Protein AF-E3Q997-F1 (afdb_monomer)

Structure (mmCIF, N/CA/C/O backbone):
data_AF-E3Q997-F1
#
_entry.id   AF-E3Q997-F1
#
loop_
_atom_site.group_PDB
_atom_site.id
_atom_site.type_symbol
_atom_site.label_atom_id
_atom_site.label_alt_id
_atom_site.label_comp_id
_atom_site.label_asym_id
_atom_site.label_entity_id
_atom_site.label_seq_id
_atom_site.pdbx_PDB_ins_code
_atom_site.Cartn_x
_atom_site.Cartn_y
_atom_site.Cartn_z
_atom_site.occupancy
_atom_site.B_iso_or_equiv
_atom_site.auth_seq_id
_atom_site.auth_comp_id
_atom_site.auth_asym_id
_atom_site.auth_atom_id
_atom_site.pdbx_PDB_model_num
ATOM 1 N N . MET A 1 1 ? -37.345 53.587 -57.681 1.00 44.56 1 MET A N 1
ATOM 2 C CA . MET A 1 1 ? -36.265 54.124 -56.822 1.00 44.56 1 MET A CA 1
ATOM 3 C C . MET A 1 1 ? -36.147 53.238 -55.596 1.00 44.56 1 MET A C 1
ATOM 5 O O . MET A 1 1 ? -37.180 52.758 -55.155 1.00 44.56 1 MET A O 1
ATOM 9 N N . LEU A 1 2 ? -34.924 53.100 -55.068 1.00 33.44 2 LEU A N 1
ATOM 10 C CA . LEU A 1 2 ? -34.482 52.246 -53.949 1.00 33.44 2 LEU A CA 1
ATOM 11 C C . LEU A 1 2 ? -34.239 50.777 -54.331 1.00 33.44 2 LEU A C 1
ATOM 13 O O . LEU A 1 2 ? -35.089 50.152 -54.941 1.00 33.44 2 LEU A O 1
ATOM 17 N N . CYS A 1 3 ? -33.154 50.112 -53.953 1.00 35.00 3 CYS A N 1
ATOM 18 C CA . CYS A 1 3 ? -31.770 50.496 -53.679 1.00 35.00 3 CYS A CA 1
ATOM 19 C C . CYS A 1 3 ? -31.009 49.159 -53.613 1.00 35.00 3 CYS A C 1
ATOM 21 O O . CYS A 1 3 ? -31.428 48.250 -52.900 1.00 35.00 3 CYS A O 1
ATOM 23 N N . ARG A 1 4 ? -29.916 49.037 -54.375 1.00 40.38 4 ARG A N 1
ATOM 24 C CA . ARG A 1 4 ? -28.881 47.993 -54.263 1.00 40.38 4 ARG A CA 1
ATOM 25 C C . ARG A 1 4 ? -28.574 47.673 -52.790 1.00 40.38 4 ARG A C 1
ATOM 27 O O . ARG A 1 4 ? -28.074 48.539 -52.080 1.00 40.38 4 ARG A O 1
ATOM 34 N N . ALA A 1 5 ? -28.779 46.426 -52.372 1.00 38.06 5 ALA A N 1
ATOM 35 C CA . ALA A 1 5 ? -28.079 45.861 -51.222 1.00 38.06 5 ALA A CA 1
ATOM 36 C C . ALA A 1 5 ? -26.945 44.983 -51.756 1.00 38.06 5 ALA A C 1
ATOM 38 O O . ALA A 1 5 ? -27.165 43.975 -52.425 1.00 38.06 5 ALA A O 1
ATOM 39 N N . ASN A 1 6 ? -25.729 45.464 -51.525 1.00 33.44 6 ASN A N 1
ATOM 40 C CA . ASN A 1 6 ? -24.470 44.876 -51.946 1.00 33.44 6 ASN A CA 1
ATOM 41 C C . ASN A 1 6 ? -24.321 43.436 -51.446 1.00 33.44 6 ASN A C 1
ATOM 43 O O . ASN A 1 6 ? -24.454 43.164 -50.254 1.00 33.44 6 ASN A O 1
ATOM 47 N N . GLY A 1 7 ? -23.954 42.537 -52.360 1.00 35.50 7 GLY A N 1
ATOM 48 C CA . GLY A 1 7 ? -23.396 41.243 -52.006 1.00 35.50 7 GLY A CA 1
ATOM 49 C C . GLY A 1 7 ? -22.062 41.434 -51.290 1.00 35.50 7 GLY A C 1
ATOM 50 O O . GLY A 1 7 ? -21.064 41.789 -51.913 1.00 35.50 7 GLY A O 1
ATOM 51 N N . MET A 1 8 ? -22.038 41.179 -49.984 1.00 34.53 8 MET A N 1
ATOM 52 C CA . MET A 1 8 ? -20.805 40.817 -49.295 1.00 34.53 8 MET A CA 1
ATOM 53 C C . MET A 1 8 ? -20.564 39.332 -49.548 1.00 34.53 8 MET A C 1
ATOM 55 O O . MET A 1 8 ? -21.102 38.469 -48.857 1.00 34.53 8 MET A O 1
ATOM 59 N N . ALA A 1 9 ? -19.772 39.042 -50.579 1.00 35.28 9 ALA A N 1
ATOM 60 C CA . ALA A 1 9 ? -19.159 37.737 -50.743 1.00 35.28 9 ALA A CA 1
ATOM 61 C C . ALA A 1 9 ? -18.267 37.477 -49.520 1.00 35.28 9 ALA A C 1
ATOM 63 O O . ALA A 1 9 ? -17.213 38.089 -49.353 1.00 35.28 9 ALA A O 1
ATOM 64 N N . THR A 1 10 ? -18.713 36.587 -48.637 1.00 44.22 10 THR A N 1
ATOM 65 C CA . THR A 1 10 ? -17.848 35.951 -47.645 1.00 44.22 10 THR A CA 1
ATOM 66 C C . THR A 1 10 ? -16.745 35.205 -48.397 1.00 44.22 10 THR A C 1
ATOM 68 O O . THR A 1 10 ? -17.076 34.480 -49.340 1.00 44.22 10 THR A O 1
ATOM 71 N N . PRO A 1 11 ? -15.461 35.344 -48.027 1.00 41.34 11 PRO A N 1
ATOM 72 C CA . PRO A 1 11 ? -14.392 34.625 -48.695 1.00 41.34 11 PRO A CA 1
ATOM 73 C C . PRO A 1 11 ? -14.558 33.141 -48.371 1.00 41.34 11 PRO A C 1
ATOM 75 O O . PRO A 1 11 ? -14.250 32.685 -47.274 1.00 41.34 11 PRO A O 1
ATOM 78 N N . THR A 1 12 ? -15.105 32.384 -49.317 1.00 46.28 12 THR A N 1
ATOM 79 C CA . THR A 1 12 ? -15.039 30.926 -49.315 1.00 46.28 12 THR A CA 1
ATOM 80 C C . THR A 1 12 ? -13.571 30.549 -49.462 1.00 46.28 12 THR A C 1
ATOM 82 O O . THR A 1 12 ? -13.024 30.617 -50.565 1.00 46.28 12 THR A O 1
ATOM 85 N N . THR A 1 13 ? -12.924 30.220 -48.345 1.00 53.91 13 THR A N 1
ATOM 86 C CA . THR A 1 13 ? -11.590 29.618 -48.300 1.00 53.91 13 THR A CA 1
ATOM 87 C C . THR A 1 13 ? -11.597 28.410 -49.227 1.00 53.91 13 THR A C 1
ATOM 89 O O . THR A 1 13 ? -12.406 27.494 -49.049 1.00 53.91 13 THR A O 1
ATOM 92 N N . ARG A 1 14 ? -10.770 28.435 -50.279 1.00 59.09 14 ARG A N 1
ATOM 93 C CA . ARG A 1 14 ? -10.772 27.366 -51.278 1.00 59.09 14 ARG A CA 1
ATOM 94 C C . ARG A 1 14 ? -10.251 26.083 -50.617 1.00 59.09 14 ARG A C 1
ATOM 96 O O . ARG A 1 14 ? -9.343 26.160 -49.789 1.00 59.09 14 ARG A O 1
ATOM 103 N N . PRO A 1 15 ? -10.778 24.898 -50.968 1.00 60.47 15 PRO A N 1
ATOM 104 C CA . PRO A 1 15 ? -10.277 23.621 -50.446 1.00 60.47 15 PRO A CA 1
ATOM 105 C C . PRO A 1 15 ? -8.756 23.452 -50.650 1.00 60.47 15 PRO A C 1
ATOM 107 O O . PRO A 1 15 ? -8.080 22.889 -49.787 1.00 60.47 15 PRO A O 1
ATOM 110 N N . ASP A 1 16 ? -8.204 24.055 -51.709 1.00 62.62 16 ASP A N 1
ATOM 111 C CA . ASP A 1 16 ? -6.766 24.098 -52.008 1.00 62.62 16 ASP A CA 1
ATOM 112 C C . ASP A 1 16 ? -5.925 24.858 -50.966 1.00 62.62 16 ASP A C 1
ATOM 114 O O . ASP A 1 16 ? -4.721 24.622 -50.851 1.00 62.62 16 ASP A O 1
ATOM 118 N N . ASP A 1 17 ? -6.517 25.794 -50.219 1.00 68.50 17 ASP A N 1
ATOM 119 C CA . ASP A 1 17 ? -5.823 26.560 -49.175 1.00 68.50 17 ASP A CA 1
ATOM 120 C C . ASP A 1 17 ? -5.674 25.724 -47.894 1.00 68.50 17 ASP A C 1
ATOM 122 O O . ASP A 1 17 ? -4.610 25.707 -47.276 1.00 68.50 17 ASP A O 1
ATOM 126 N N . ILE A 1 18 ? -6.707 24.952 -47.536 1.00 70.06 18 ILE A N 1
ATOM 127 C CA . ILE A 1 18 ? -6.698 24.079 -46.350 1.00 70.06 18 ILE A CA 1
ATOM 128 C C . ILE A 1 18 ? -5.751 22.897 -46.569 1.00 70.06 18 ILE A C 1
ATOM 130 O O . ILE A 1 18 ? -5.008 22.508 -45.668 1.00 70.06 18 ILE A O 1
ATOM 134 N N . GLN A 1 19 ? -5.730 22.338 -47.781 1.00 74.62 19 GLN A N 1
ATOM 135 C CA . GLN A 1 19 ? -4.803 21.262 -48.123 1.00 74.62 19 GLN A CA 1
ATOM 136 C C . GLN A 1 19 ? -3.343 21.739 -48.084 1.00 74.62 19 GLN A C 1
ATOM 138 O O . GLN A 1 19 ? -2.484 21.022 -47.571 1.00 74.62 19 GLN A O 1
ATOM 143 N N . ARG A 1 20 ? -3.068 22.977 -48.520 1.00 81.06 20 ARG A N 1
ATOM 144 C CA . ARG A 1 20 ? -1.752 23.615 -48.351 1.00 81.06 20 ARG A CA 1
ATOM 145 C C . ARG A 1 20 ? -1.387 23.835 -46.881 1.00 81.06 20 ARG A C 1
ATOM 147 O O . ARG A 1 20 ? -0.240 23.598 -46.511 1.00 81.06 20 ARG A O 1
ATOM 154 N N . GLU A 1 21 ? -2.339 24.210 -46.025 1.00 81.31 21 GLU A N 1
ATOM 155 C CA . GLU A 1 21 ? -2.092 24.354 -44.581 1.00 81.31 21 GLU A CA 1
ATOM 156 C C . GLU A 1 21 ? -1.767 23.007 -43.907 1.00 81.31 21 GLU A C 1
ATOM 158 O O . GLU A 1 21 ? -0.869 22.935 -43.066 1.00 81.31 21 GLU A O 1
ATOM 163 N N . ILE A 1 22 ? -2.447 21.921 -44.296 1.00 81.88 22 ILE A N 1
ATOM 164 C CA . ILE A 1 22 ? -2.167 20.562 -43.795 1.00 81.88 22 ILE A CA 1
ATOM 165 C C . ILE A 1 22 ? -0.749 20.128 -44.174 1.00 81.88 22 ILE A C 1
ATOM 167 O O . ILE A 1 22 ? -0.007 19.655 -43.311 1.00 81.88 22 ILE A O 1
ATOM 171 N N . VAL A 1 23 ? -0.368 20.308 -45.444 1.00 85.38 23 VAL A N 1
ATOM 172 C CA . VAL A 1 23 ? 0.974 19.965 -45.937 1.00 85.38 23 VAL A CA 1
ATOM 173 C C . VAL A 1 23 ? 2.035 20.792 -45.213 1.00 85.38 23 VAL A C 1
ATOM 175 O O . VAL A 1 23 ? 2.978 20.225 -44.670 1.00 85.38 23 VAL A O 1
ATOM 178 N N . SER A 1 24 ? 1.829 22.105 -45.081 1.00 86.88 24 SER A N 1
ATOM 179 C CA . SER A 1 24 ? 2.748 22.983 -44.351 1.00 86.88 24 SER A CA 1
ATOM 180 C C . SER A 1 24 ? 2.902 22.577 -42.877 1.00 86.88 24 SER A C 1
ATOM 182 O O . SER A 1 24 ? 4.017 22.518 -42.355 1.00 86.88 24 SER A O 1
ATOM 184 N N . SER A 1 25 ? 1.802 22.220 -42.203 1.00 84.62 25 SER A N 1
ATOM 185 C CA . SER A 1 25 ? 1.827 21.756 -40.808 1.00 84.62 25 SER A CA 1
ATOM 186 C C . SER A 1 25 ? 2.577 20.425 -40.647 1.00 84.62 25 SER A C 1
ATOM 188 O O . SER A 1 25 ? 3.293 20.232 -39.658 1.00 84.62 25 SER A O 1
ATOM 190 N N . ALA A 1 26 ? 2.462 19.521 -41.625 1.00 86.12 26 ALA A N 1
ATOM 191 C CA . ALA A 1 26 ? 3.218 18.272 -41.661 1.00 86.12 26 ALA A CA 1
ATOM 192 C C . ALA A 1 26 ? 4.714 18.506 -41.939 1.00 86.12 26 ALA A C 1
ATOM 194 O O . ALA A 1 26 ? 5.557 17.919 -41.268 1.00 86.12 26 ALA A O 1
ATOM 195 N N . GLU A 1 27 ? 5.069 19.408 -42.855 1.00 88.81 27 GLU A N 1
ATOM 196 C CA . GLU A 1 27 ? 6.466 19.756 -43.154 1.00 88.81 27 GLU A CA 1
ATOM 197 C C . GLU A 1 27 ? 7.179 20.421 -41.971 1.00 88.81 27 GLU A C 1
ATOM 199 O O . GLU A 1 27 ? 8.345 20.129 -41.694 1.00 88.81 27 GLU A O 1
ATOM 204 N N . VAL A 1 28 ? 6.494 21.314 -41.245 1.00 87.75 28 VAL A N 1
ATOM 205 C CA . VAL A 1 28 ? 7.017 21.894 -39.996 1.00 87.75 28 VAL A CA 1
ATOM 206 C C . VAL A 1 28 ? 7.299 20.786 -38.985 1.00 87.75 28 VAL A C 1
ATOM 208 O O . VAL A 1 28 ? 8.379 20.761 -38.402 1.00 87.75 28 VAL A O 1
ATOM 211 N N . PHE A 1 29 ? 6.383 19.827 -38.834 1.00 87.50 29 PHE A N 1
ATOM 212 C CA . PHE A 1 29 ? 6.585 18.697 -37.931 1.00 87.50 29 PHE A CA 1
ATOM 213 C C . PHE A 1 29 ? 7.770 17.822 -38.324 1.00 87.50 29 PHE A C 1
ATOM 215 O O . PHE A 1 29 ? 8.580 17.486 -37.468 1.00 87.50 29 PHE A O 1
ATOM 222 N N . CYS A 1 30 ? 7.903 17.477 -39.606 1.00 88.19 30 CYS A N 1
ATOM 223 C CA . CYS A 1 30 ? 9.031 16.685 -40.088 1.00 88.19 30 CYS A CA 1
ATOM 224 C C . CYS A 1 30 ? 10.367 17.370 -39.778 1.00 88.19 30 CYS A C 1
ATOM 226 O O . CYS A 1 30 ? 11.301 16.707 -39.336 1.00 88.19 30 CYS A O 1
ATOM 228 N N . ARG A 1 31 ? 10.445 18.701 -39.924 1.00 89.31 31 ARG A N 1
ATOM 229 C CA . ARG A 1 31 ? 11.633 19.476 -39.530 1.00 89.31 31 ARG A CA 1
ATOM 230 C C . ARG A 1 31 ? 11.886 19.440 -38.023 1.00 89.31 31 ARG A C 1
ATOM 232 O O . ARG A 1 31 ? 13.032 19.300 -37.606 1.00 89.31 31 ARG A O 1
ATOM 239 N N . GLU A 1 32 ? 10.843 19.542 -37.200 1.00 84.75 32 GLU A N 1
ATOM 240 C CA . GLU A 1 32 ? 10.986 19.425 -35.743 1.00 84.75 32 GLU A CA 1
ATOM 241 C C . GLU A 1 32 ? 11.453 18.030 -35.312 1.00 84.75 32 GLU A C 1
ATOM 243 O O . GLU A 1 32 ? 12.322 17.917 -34.448 1.00 84.75 32 GLU A O 1
ATOM 248 N N . VAL A 1 33 ? 10.905 16.977 -35.922 1.00 87.62 33 VAL A N 1
ATOM 249 C CA . VAL A 1 33 ? 11.310 15.590 -35.671 1.00 87.62 33 VAL A CA 1
ATOM 250 C C . VAL A 1 33 ? 12.750 15.368 -36.115 1.00 87.62 33 VAL A C 1
ATOM 252 O O . VAL A 1 33 ? 13.503 14.752 -35.369 1.00 87.62 33 VAL A O 1
ATOM 255 N N . GLN A 1 34 ? 13.162 15.917 -37.260 1.00 89.62 34 GLN A N 1
ATOM 256 C CA . GLN A 1 34 ? 14.550 15.835 -37.712 1.00 89.62 34 GLN A CA 1
ATOM 257 C C . GLN A 1 34 ? 15.507 16.477 -36.701 1.00 89.62 34 GLN A C 1
ATOM 259 O O . GLN A 1 34 ? 16.475 15.845 -36.298 1.00 89.62 34 GLN A O 1
ATOM 264 N N . ALA A 1 35 ? 15.185 17.669 -36.191 1.00 88.00 35 ALA A N 1
ATOM 265 C CA . ALA A 1 35 ? 16.002 18.317 -35.165 1.00 88.00 35 ALA A CA 1
ATOM 266 C C . ALA A 1 35 ? 16.092 17.493 -33.863 1.00 88.00 35 ALA A C 1
ATOM 268 O O . ALA A 1 35 ? 17.130 17.481 -33.203 1.00 88.00 35 ALA A O 1
ATOM 269 N N . ILE A 1 36 ? 15.013 16.798 -33.481 1.00 87.62 36 ILE A N 1
ATOM 270 C CA . ILE A 1 36 ? 15.023 15.866 -32.342 1.00 87.62 36 ILE A CA 1
ATOM 271 C C . ILE A 1 36 ? 15.911 14.653 -32.645 1.00 87.62 36 ILE A C 1
ATOM 273 O O . ILE A 1 36 ? 16.681 14.248 -31.777 1.00 87.62 36 ILE A O 1
ATOM 277 N N . ILE A 1 37 ? 15.834 14.095 -33.858 1.00 88.50 37 ILE A N 1
ATOM 278 C CA . ILE A 1 37 ? 16.677 12.977 -34.302 1.00 88.50 37 ILE A CA 1
ATOM 279 C C . ILE A 1 37 ? 18.151 13.369 -34.209 1.00 88.50 37 ILE A C 1
ATOM 281 O O . ILE A 1 37 ? 18.912 12.659 -33.553 1.00 88.50 37 ILE A O 1
ATOM 285 N N . ASP A 1 38 ? 18.528 14.526 -34.751 1.00 89.00 38 ASP A N 1
ATOM 286 C CA . ASP A 1 38 ? 19.907 15.018 -34.728 1.00 89.00 38 ASP A CA 1
ATOM 287 C C . ASP A 1 38 ? 20.420 15.153 -33.278 1.00 89.00 38 ASP A C 1
ATOM 289 O O . ASP A 1 38 ? 21.500 14.666 -32.936 1.00 89.00 38 ASP A O 1
ATOM 293 N N . GLN A 1 39 ? 19.604 15.715 -32.374 1.00 83.88 39 GLN A N 1
ATOM 294 C CA . GLN A 1 39 ? 19.928 15.800 -30.942 1.00 83.88 39 GLN A CA 1
ATOM 295 C C . GLN A 1 39 ? 20.073 14.420 -30.287 1.00 83.88 39 GLN A C 1
ATOM 297 O O . GLN A 1 39 ? 20.970 14.210 -29.468 1.00 83.88 39 GLN A O 1
ATOM 302 N N . THR A 1 40 ? 19.206 13.463 -30.630 1.00 84.94 40 THR A N 1
ATOM 303 C CA . THR A 1 40 ? 19.311 12.092 -30.112 1.00 84.94 40 THR A CA 1
ATOM 304 C C . THR A 1 40 ? 20.529 11.347 -30.656 1.00 84.94 40 THR A C 1
ATOM 306 O O . THR A 1 40 ? 21.113 10.540 -29.934 1.00 84.94 40 THR A O 1
ATOM 309 N N . GLU A 1 41 ? 20.966 11.645 -31.879 1.00 86.25 41 GLU A N 1
ATOM 310 C CA . GLU A 1 41 ? 22.181 11.084 -32.464 1.00 86.25 41 GLU A CA 1
ATOM 311 C C . GLU A 1 41 ? 23.439 11.645 -31.783 1.00 86.25 41 GLU A C 1
ATOM 313 O O . GLU A 1 41 ? 24.356 10.886 -31.463 1.00 86.25 41 GLU A O 1
ATOM 318 N N . GLU A 1 42 ? 23.471 12.948 -31.474 1.00 84.31 42 GLU A N 1
ATOM 319 C CA . GLU A 1 42 ? 24.524 13.546 -30.638 1.00 84.31 42 GLU A CA 1
ATOM 320 C C . GLU A 1 42 ? 24.599 12.876 -29.260 1.00 84.31 42 GLU A C 1
ATOM 322 O O . GLU A 1 42 ? 25.677 12.487 -28.806 1.00 84.31 42 GLU A O 1
ATOM 327 N N . LEU A 1 43 ? 23.447 12.697 -28.607 1.00 81.94 43 LEU A N 1
ATOM 328 C CA . LEU A 1 43 ? 23.335 11.991 -27.329 1.00 81.94 43 LEU A CA 1
ATOM 329 C C . LEU A 1 43 ? 23.852 10.550 -27.434 1.00 81.94 43 LEU A C 1
ATOM 331 O O . LEU A 1 43 ? 24.594 10.099 -26.562 1.00 81.94 43 LEU A O 1
ATOM 335 N N . HIS A 1 44 ? 23.513 9.835 -28.508 1.00 81.81 44 HIS A N 1
ATOM 336 C CA . HIS A 1 44 ? 23.989 8.474 -28.742 1.00 81.81 44 HIS A CA 1
ATOM 337 C C . HIS A 1 44 ? 25.514 8.416 -28.908 1.00 81.81 44 HIS A C 1
ATOM 339 O O . HIS A 1 44 ? 26.169 7.580 -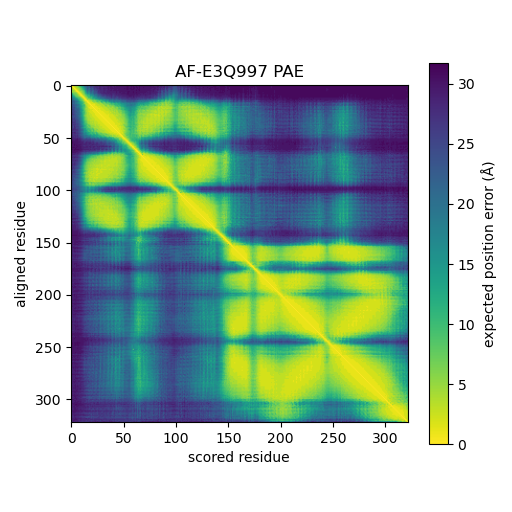28.285 1.00 81.81 44 HIS A O 1
ATOM 345 N N . LYS A 1 45 ? 26.100 9.344 -29.677 1.00 82.88 45 LYS A N 1
ATOM 346 C CA . LYS A 1 45 ? 27.560 9.467 -29.836 1.00 82.88 45 LYS A CA 1
ATOM 347 C C . LYS A 1 45 ? 28.256 9.736 -28.496 1.00 82.88 45 LYS A C 1
ATOM 349 O O . LYS A 1 45 ? 29.286 9.124 -28.221 1.00 82.88 45 LYS A O 1
ATOM 354 N N . LEU A 1 46 ? 27.674 10.590 -27.648 1.00 75.69 46 LEU A N 1
ATOM 355 C CA . LEU A 1 46 ? 28.179 10.881 -26.298 1.00 75.69 46 LEU A CA 1
ATOM 356 C C . LEU A 1 46 ? 28.124 9.660 -25.367 1.00 75.69 46 LEU A C 1
ATOM 358 O O . LEU A 1 46 ? 29.066 9.407 -24.622 1.00 75.69 46 LEU A O 1
ATOM 362 N N . VAL A 1 47 ? 27.049 8.871 -25.406 1.00 73.06 47 VAL A N 1
ATOM 363 C CA . VAL A 1 47 ? 26.948 7.643 -24.595 1.00 73.06 47 VAL A CA 1
ATOM 364 C C . VAL A 1 47 ? 27.963 6.590 -25.053 1.00 73.06 47 VAL A C 1
ATOM 366 O O . VAL A 1 47 ? 28.607 5.945 -24.220 1.00 73.06 47 VAL A O 1
ATOM 369 N N . SER A 1 48 ? 28.148 6.432 -26.365 1.00 72.06 48 SER A N 1
ATOM 370 C CA . SER A 1 48 ? 29.110 5.482 -26.932 1.00 72.06 48 SER A CA 1
ATOM 371 C C . SER A 1 48 ? 30.562 5.843 -26.604 1.00 72.06 48 SER A C 1
ATOM 373 O O . SER A 1 48 ? 31.359 4.947 -26.327 1.00 72.06 48 SER A O 1
ATOM 375 N N . SER A 1 49 ? 30.911 7.133 -26.552 1.00 69.12 49 SER A N 1
ATOM 376 C CA . SER A 1 49 ? 32.265 7.570 -26.181 1.00 69.12 49 SER A CA 1
ATOM 377 C C . SER A 1 49 ? 32.569 7.383 -24.690 1.00 69.12 49 SER A C 1
ATOM 379 O O . SER A 1 49 ? 33.664 6.942 -24.346 1.00 69.12 49 SER A O 1
ATOM 381 N N . VAL A 1 50 ? 31.595 7.627 -23.806 1.00 63.59 50 VAL A N 1
ATOM 382 C CA . VAL A 1 50 ? 31.724 7.381 -22.354 1.00 63.59 50 VAL A CA 1
ATOM 383 C C . VAL A 1 50 ? 31.825 5.882 -22.038 1.00 63.59 50 VAL A C 1
ATOM 385 O O . VAL A 1 50 ? 32.559 5.470 -21.141 1.00 63.59 50 VAL A O 1
ATOM 388 N N . SER A 1 51 ? 31.127 5.038 -22.798 1.00 58.06 51 SER A N 1
ATOM 389 C CA . SER A 1 51 ? 31.159 3.582 -22.603 1.00 58.06 51 SER A CA 1
ATOM 390 C C . SER A 1 51 ? 32.506 2.959 -23.002 1.00 58.06 51 SER A C 1
ATOM 392 O O . SER A 1 51 ? 32.919 1.969 -22.403 1.00 58.06 51 SER A O 1
ATOM 394 N N . ALA A 1 52 ? 33.218 3.553 -23.966 1.00 54.94 52 ALA A N 1
ATOM 395 C CA . ALA A 1 52 ? 34.520 3.075 -24.437 1.00 54.94 52 ALA A CA 1
ATOM 396 C C . ALA A 1 52 ? 35.684 3.366 -23.467 1.00 54.94 52 ALA A C 1
ATOM 398 O O . ALA A 1 52 ? 36.713 2.700 -23.541 1.00 54.94 52 ALA A O 1
ATOM 399 N N . SER A 1 53 ? 35.537 4.329 -22.547 1.00 51.16 53 SER A N 1
ATOM 400 C CA . SER A 1 53 ? 36.590 4.726 -21.597 1.00 51.16 53 SER A CA 1
ATOM 401 C C . SER A 1 53 ? 36.518 4.017 -20.238 1.00 51.16 53 SER A C 1
ATOM 403 O O . SER A 1 53 ? 37.242 4.391 -19.318 1.00 51.16 53 SER A O 1
ATOM 405 N N . THR A 1 54 ? 35.613 3.049 -20.059 1.00 52.97 54 THR A N 1
ATOM 406 C CA . THR A 1 54 ? 35.439 2.360 -18.771 1.00 52.97 54 THR A CA 1
ATOM 407 C C . THR A 1 54 ? 36.301 1.096 -18.727 1.00 52.97 54 THR A C 1
ATOM 409 O O . THR A 1 54 ? 36.097 0.185 -19.525 1.00 52.97 54 THR A O 1
ATOM 412 N N . ASP A 1 55 ? 37.241 1.020 -17.778 1.00 46.31 55 ASP A N 1
ATOM 413 C CA . ASP A 1 55 ? 38.102 -0.152 -17.573 1.00 46.31 55 ASP A CA 1
ATOM 414 C C . ASP A 1 55 ? 37.293 -1.465 -17.457 1.00 46.31 55 ASP A C 1
ATOM 416 O O . ASP A 1 55 ? 36.311 -1.528 -16.699 1.00 46.31 55 ASP A O 1
ATOM 420 N N . PRO A 1 56 ? 37.738 -2.564 -18.100 1.00 47.88 56 PRO A N 1
ATOM 421 C CA . PRO A 1 56 ? 37.016 -3.842 -18.146 1.00 47.88 56 PRO A CA 1
ATOM 422 C C . PRO A 1 56 ? 36.835 -4.516 -16.773 1.00 47.88 56 PRO A C 1
ATOM 424 O O . PRO A 1 56 ? 36.067 -5.467 -16.639 1.00 47.88 56 PRO A O 1
ATOM 427 N N . ILE A 1 57 ? 37.504 -4.017 -15.729 1.00 44.22 57 ILE A N 1
ATOM 428 C CA . ILE A 1 57 ? 37.410 -4.534 -14.357 1.00 44.22 57 ILE A CA 1
ATOM 429 C C . ILE A 1 57 ? 36.181 -3.959 -13.618 1.00 44.22 57 ILE A C 1
ATOM 431 O O . ILE A 1 57 ? 35.613 -4.636 -12.760 1.00 44.22 57 ILE A O 1
ATOM 435 N N . ASN A 1 58 ? 35.699 -2.761 -13.986 1.00 42.56 58 ASN A N 1
ATOM 436 C CA . ASN A 1 58 ? 34.524 -2.113 -13.373 1.00 42.56 58 ASN A CA 1
ATOM 437 C C . ASN A 1 58 ? 33.218 -2.278 -14.174 1.00 42.56 58 ASN A C 1
ATOM 439 O O . ASN A 1 58 ? 32.143 -1.942 -13.669 1.00 42.56 58 ASN A O 1
ATOM 443 N N . ALA A 1 59 ? 33.288 -2.859 -15.376 1.00 43.16 59 ALA A N 1
ATOM 444 C CA . ALA A 1 59 ? 32.147 -3.091 -16.268 1.00 43.16 59 ALA A CA 1
ATOM 445 C C . ALA A 1 59 ? 31.002 -3.910 -15.633 1.00 43.16 59 ALA A C 1
ATOM 447 O O . ALA A 1 59 ? 29.850 -3.808 -16.042 1.00 43.16 59 ALA A O 1
ATOM 448 N N . TYR A 1 60 ? 31.288 -4.691 -14.589 1.00 42.47 60 TYR A N 1
ATOM 449 C CA . TYR A 1 60 ? 30.322 -5.610 -13.979 1.00 42.47 60 TYR A CA 1
ATOM 450 C C . TYR A 1 60 ? 29.407 -4.979 -12.915 1.00 42.47 60 TYR A C 1
ATOM 452 O O . TYR A 1 60 ? 28.486 -5.647 -12.445 1.00 42.47 60 TYR A O 1
ATOM 460 N N . ASN A 1 61 ? 29.632 -3.713 -12.534 1.00 42.94 61 ASN A N 1
ATOM 461 C CA . ASN A 1 61 ? 28.787 -2.984 -11.571 1.00 42.94 61 ASN A CA 1
ATOM 462 C C . ASN A 1 61 ? 27.997 -1.820 -12.194 1.00 42.94 61 ASN A C 1
ATOM 464 O O . ASN A 1 61 ? 27.096 -1.282 -11.549 1.00 42.94 61 ASN A O 1
ATOM 468 N N . CYS A 1 62 ? 28.290 -1.442 -13.437 1.00 45.34 62 CYS A N 1
ATOM 469 C CA . CYS A 1 62 ? 27.592 -0.373 -14.140 1.00 45.34 62 CYS A CA 1
ATOM 470 C C . CYS A 1 62 ? 26.427 -0.957 -14.940 1.00 45.34 62 CYS A C 1
ATOM 472 O O . CYS A 1 62 ? 26.519 -1.171 -16.145 1.00 45.34 62 CYS A O 1
ATOM 474 N N . ARG A 1 63 ? 25.301 -1.220 -14.265 1.00 51.47 63 ARG A N 1
ATOM 475 C CA . ARG A 1 63 ? 24.028 -1.374 -14.987 1.00 51.47 63 ARG A CA 1
ATOM 476 C C . ARG A 1 63 ? 23.779 -0.087 -15.784 1.00 51.47 63 ARG A C 1
ATOM 478 O O . ARG A 1 63 ? 24.064 0.985 -15.248 1.00 51.47 63 ARG A O 1
ATOM 485 N N . PRO A 1 64 ? 23.246 -0.150 -17.015 1.00 53.72 64 PRO A N 1
ATOM 486 C CA . PRO A 1 64 ? 22.948 1.054 -17.780 1.00 53.72 64 PRO A CA 1
ATOM 487 C C . PRO A 1 64 ? 21.910 1.881 -17.013 1.00 53.72 64 PRO A C 1
ATOM 489 O O . PRO A 1 64 ? 20.745 1.503 -16.881 1.00 53.72 64 PRO A O 1
ATOM 492 N N . HIS A 1 65 ? 22.367 2.980 -16.420 1.00 59.97 65 HIS A N 1
ATOM 493 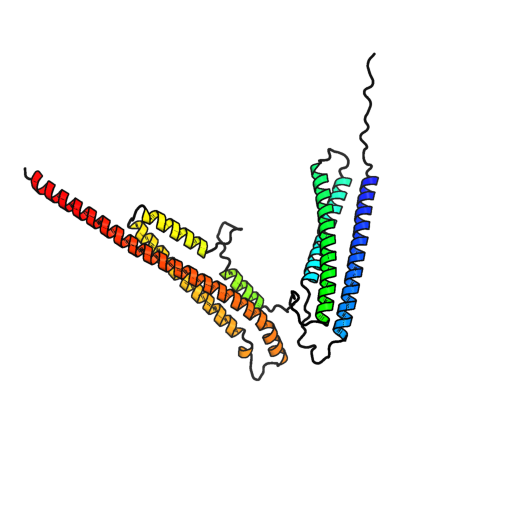C CA . HIS A 1 65 ? 21.526 3.919 -15.696 1.00 59.97 65 HIS A CA 1
ATOM 494 C C . HIS A 1 65 ? 20.972 4.914 -16.705 1.00 59.97 65 HIS A C 1
ATOM 496 O O . HIS A 1 65 ? 21.734 5.673 -17.301 1.00 59.97 65 HIS A O 1
ATOM 502 N N . LEU A 1 66 ? 19.655 4.904 -16.901 1.00 67.94 66 LEU A N 1
ATOM 503 C CA . LEU A 1 66 ? 19.008 5.846 -17.801 1.00 67.94 66 LEU A CA 1
ATOM 504 C C . LEU A 1 66 ? 18.653 7.120 -17.012 1.00 67.94 66 LEU A C 1
ATOM 506 O O . LEU A 1 66 ? 18.003 7.010 -15.964 1.00 67.94 66 LEU A O 1
ATOM 510 N N . PRO A 1 67 ? 19.058 8.319 -17.463 1.00 74.38 67 PRO A N 1
ATOM 511 C CA . PRO A 1 67 ? 18.592 9.568 -16.868 1.00 74.38 67 PRO A CA 1
ATOM 512 C C . PRO A 1 67 ? 17.064 9.669 -16.944 1.00 74.38 67 PRO A C 1
ATOM 514 O O . PRO A 1 67 ? 16.483 9.406 -18.002 1.00 74.38 67 PRO A O 1
ATOM 517 N N . SER A 1 68 ? 16.398 10.083 -15.861 1.00 77.81 68 SER A N 1
ATOM 518 C CA . SER A 1 68 ? 14.948 10.345 -15.878 1.00 77.81 68 SER A CA 1
ATOM 519 C C . SER A 1 68 ? 14.566 11.374 -16.946 1.00 77.81 68 SER A C 1
ATOM 521 O O . SER A 1 68 ? 13.546 11.224 -17.616 1.00 77.81 68 SER A O 1
ATOM 523 N N . SER A 1 69 ? 15.437 12.358 -17.181 1.00 81.50 69 SER A N 1
ATOM 524 C CA . SER A 1 69 ? 15.348 13.351 -18.254 1.00 81.50 69 SER A CA 1
ATOM 525 C C . SER A 1 69 ? 15.167 12.715 -19.639 1.00 81.50 69 SER A C 1
ATOM 527 O O . SER A 1 69 ? 14.348 13.188 -20.422 1.00 81.50 69 SER A O 1
ATOM 529 N N . LEU A 1 70 ? 15.851 11.602 -19.926 1.00 83.44 70 LEU A N 1
ATOM 530 C CA . LEU A 1 70 ? 15.757 10.914 -21.216 1.00 83.44 70 LEU A CA 1
ATOM 531 C C . LEU A 1 70 ? 14.436 10.142 -21.364 1.00 83.44 70 LEU A C 1
ATOM 533 O O . LEU A 1 70 ? 13.839 10.141 -22.438 1.00 83.44 70 LEU A O 1
ATOM 537 N N . VAL A 1 71 ? 13.940 9.537 -20.280 1.00 83.62 71 VAL A N 1
ATOM 538 C CA . VAL A 1 71 ? 12.614 8.890 -20.270 1.00 83.62 71 VAL A CA 1
ATOM 539 C C . VAL A 1 71 ? 11.507 9.924 -20.454 1.00 83.62 71 VAL A C 1
ATOM 541 O O . VAL A 1 71 ? 10.627 9.734 -21.287 1.00 83.62 71 VAL A O 1
ATOM 544 N N . ASN A 1 72 ? 11.595 11.055 -19.754 1.00 86.81 72 ASN A N 1
ATOM 545 C CA . ASN A 1 72 ? 10.649 12.160 -19.899 1.00 86.81 72 ASN A CA 1
ATOM 546 C C . ASN A 1 72 ? 10.672 12.754 -21.319 1.00 86.81 72 ASN A C 1
ATOM 548 O O . ASN A 1 72 ? 9.622 13.109 -21.857 1.00 86.81 72 ASN A O 1
ATOM 552 N N . ALA A 1 73 ? 11.850 12.831 -21.953 1.00 88.25 73 ALA A N 1
ATOM 553 C CA . ALA A 1 73 ? 11.966 13.215 -23.357 1.00 88.25 73 ALA A CA 1
ATOM 554 C C . ALA A 1 73 ? 11.256 12.206 -24.272 1.00 88.25 73 ALA A C 1
ATOM 556 O O . ALA A 1 73 ? 10.469 12.616 -25.120 1.00 88.25 73 ALA A O 1
ATOM 557 N N . PHE A 1 74 ? 11.468 10.901 -24.069 1.00 87.56 74 PHE A N 1
ATOM 558 C CA . PHE A 1 74 ? 10.809 9.848 -24.848 1.00 87.56 74 PHE A CA 1
ATOM 559 C C . PHE A 1 74 ? 9.280 9.876 -24.708 1.00 87.56 74 PHE A C 1
ATOM 561 O O . PHE A 1 74 ? 8.565 9.860 -25.711 1.00 87.56 74 PHE A O 1
ATOM 568 N N . GLU A 1 75 ? 8.763 9.990 -23.482 1.00 88.31 75 GLU A N 1
ATOM 569 C CA . GLU A 1 75 ? 7.325 10.151 -23.233 1.00 88.31 75 GLU A CA 1
ATOM 570 C C . GLU A 1 75 ? 6.768 11.402 -23.926 1.00 88.31 75 GLU A C 1
ATOM 572 O O . GLU A 1 75 ? 5.699 11.358 -24.541 1.00 88.31 75 GLU A O 1
ATOM 577 N N . GLY A 1 76 ? 7.512 12.510 -23.880 1.00 89.81 76 GLY A N 1
ATOM 578 C CA . GLY A 1 76 ? 7.157 13.742 -24.573 1.00 89.81 76 GLY A CA 1
ATOM 579 C C . GLY A 1 76 ? 7.155 13.598 -26.098 1.00 89.81 76 GLY A C 1
ATOM 580 O O . GLY A 1 76 ? 6.245 14.116 -26.741 1.00 89.81 76 GLY A O 1
ATOM 581 N N . ILE A 1 77 ? 8.109 12.860 -26.680 1.00 90.56 77 ILE A N 1
ATOM 582 C CA . ILE A 1 77 ? 8.166 12.566 -28.123 1.00 90.56 77 ILE A CA 1
ATOM 583 C C . ILE A 1 77 ? 6.928 11.768 -28.543 1.00 90.56 77 ILE A C 1
ATOM 585 O O . ILE A 1 77 ? 6.248 12.149 -29.495 1.00 90.56 77 ILE A O 1
ATOM 589 N N . LEU A 1 78 ? 6.574 10.709 -27.807 1.00 91.06 78 LEU A N 1
ATOM 590 C CA . LEU A 1 78 ? 5.343 9.951 -28.061 1.00 91.06 78 LEU A CA 1
ATOM 591 C C . LEU A 1 78 ? 4.100 10.846 -27.956 1.00 91.06 78 LEU A C 1
ATOM 593 O O . LEU A 1 78 ? 3.217 10.797 -28.815 1.00 91.06 78 LEU A O 1
ATOM 597 N N . GLY A 1 79 ? 4.050 11.699 -26.930 1.00 90.19 79 GLY A N 1
ATOM 598 C CA . GLY A 1 79 ? 2.999 12.698 -26.764 1.00 90.19 79 GLY A CA 1
ATOM 599 C C . GLY A 1 79 ? 2.897 13.643 -27.963 1.00 90.19 79 GLY A C 1
ATOM 600 O O . GLY A 1 79 ? 1.792 13.906 -28.437 1.00 90.19 79 GLY A O 1
ATOM 601 N N . LEU A 1 80 ? 4.033 14.093 -28.497 1.00 90.38 80 LEU A N 1
ATOM 602 C CA . LEU A 1 80 ? 4.111 14.966 -29.664 1.00 90.38 80 LEU A CA 1
ATOM 603 C C . LEU A 1 80 ? 3.546 14.285 -30.920 1.00 90.38 80 LEU A C 1
ATOM 605 O O . LEU A 1 80 ? 2.693 14.870 -31.585 1.00 90.38 80 LEU A O 1
ATOM 609 N N . PHE A 1 81 ? 3.922 13.029 -31.198 1.00 89.62 81 PHE A N 1
ATOM 610 C CA . PHE A 1 81 ? 3.353 12.253 -32.310 1.00 89.62 81 PHE A CA 1
ATOM 611 C C . PHE A 1 81 ? 1.832 12.103 -32.189 1.00 89.62 81 PHE A C 1
ATOM 613 O O . PHE A 1 81 ? 1.105 12.307 -33.162 1.00 89.62 81 PHE A O 1
ATOM 620 N N . VAL A 1 82 ? 1.324 11.799 -30.990 1.00 92.19 82 VAL A N 1
ATOM 621 C CA . VAL A 1 82 ? -0.121 11.660 -30.748 1.00 92.19 82 VAL A CA 1
ATOM 622 C C . VAL A 1 82 ? -0.853 12.993 -30.922 1.00 92.19 82 VAL A C 1
ATOM 624 O O . VAL A 1 82 ? -1.929 13.030 -31.525 1.00 92.19 82 VAL A O 1
ATOM 627 N N . LEU A 1 83 ? -0.304 14.088 -30.390 1.00 90.56 83 LEU A N 1
ATOM 628 C CA . LEU A 1 83 ? -0.888 15.424 -30.523 1.00 90.56 83 LEU A CA 1
ATOM 629 C C . LEU A 1 83 ? -0.901 15.878 -31.982 1.00 90.56 83 LEU A C 1
ATOM 631 O O . LEU A 1 83 ? -1.934 16.357 -32.450 1.00 90.56 83 LEU A O 1
ATOM 635 N N . LYS A 1 84 ? 0.188 15.648 -32.721 1.00 89.31 84 LYS A N 1
ATOM 636 C CA . LYS A 1 84 ? 0.280 16.035 -34.127 1.00 89.31 84 LYS A CA 1
ATOM 637 C C . LYS A 1 84 ? -0.610 15.193 -35.033 1.00 89.31 84 LYS A C 1
ATOM 639 O O . LYS A 1 84 ? -1.294 15.739 -35.894 1.00 89.31 84 LYS A O 1
ATOM 644 N N . ALA A 1 85 ? -0.707 13.885 -34.786 1.00 89.19 85 ALA A N 1
ATOM 645 C CA . ALA A 1 85 ? -1.662 13.020 -35.479 1.00 89.19 85 ALA A CA 1
ATOM 646 C C . ALA A 1 85 ? -3.113 13.476 -35.247 1.00 89.19 85 ALA A C 1
ATOM 648 O O . ALA A 1 85 ? -3.927 13.483 -36.174 1.00 89.19 85 ALA A O 1
ATOM 649 N N . LYS A 1 86 ? -3.442 13.913 -34.022 1.00 89.25 86 LYS A N 1
ATOM 650 C CA . LYS A 1 86 ? -4.749 14.511 -33.717 1.00 89.25 86 LYS A CA 1
ATOM 651 C C . LYS A 1 86 ? -4.954 15.833 -34.450 1.00 89.25 86 LYS A C 1
ATOM 653 O O . LYS A 1 86 ? -6.022 16.009 -35.026 1.00 89.25 86 LYS A O 1
ATOM 658 N N . GLU A 1 87 ? -3.969 16.727 -34.459 1.00 87.69 87 GLU A N 1
ATOM 659 C CA . GLU A 1 87 ? -4.035 18.000 -35.189 1.00 87.69 87 GLU A CA 1
ATOM 660 C C . GLU A 1 87 ? -4.310 17.768 -36.683 1.00 87.69 87 GLU A C 1
ATOM 662 O O . GLU A 1 87 ? -5.316 18.255 -37.196 1.00 87.69 87 GLU A O 1
ATOM 667 N N . LEU A 1 88 ? -3.500 16.940 -37.353 1.00 87.31 88 LEU A N 1
ATOM 668 C CA . LEU A 1 88 ? -3.645 16.634 -38.781 1.00 87.31 88 LEU A CA 1
ATOM 669 C C . LEU A 1 88 ? -4.971 15.927 -39.091 1.00 87.31 88 LEU A C 1
ATOM 671 O O . LEU A 1 88 ? -5.643 16.266 -40.064 1.00 87.31 88 LEU A O 1
ATOM 675 N N . SER A 1 89 ? -5.402 14.982 -38.246 1.00 87.31 89 SER A N 1
ATOM 676 C CA . SER A 1 89 ? -6.707 14.329 -38.407 1.00 87.31 89 SER A CA 1
ATOM 677 C C . SER A 1 89 ? -7.862 15.323 -38.289 1.00 87.31 89 SER A C 1
ATOM 679 O O . SER A 1 89 ? -8.846 15.206 -39.024 1.00 87.31 89 SER A O 1
ATOM 681 N N . TRP A 1 90 ? -7.762 16.291 -37.377 1.00 83.19 90 TRP A N 1
ATOM 682 C CA . TRP A 1 90 ? -8.764 17.338 -37.223 1.00 83.19 90 TRP A CA 1
ATOM 683 C C . TRP A 1 90 ? -8.759 18.285 -38.423 1.00 83.19 90 TRP A C 1
ATOM 685 O O . TRP A 1 90 ? -9.820 18.494 -39.003 1.00 83.19 90 TRP A O 1
ATOM 695 N N . MET A 1 91 ? -7.590 18.765 -38.860 1.00 81.94 91 MET A N 1
ATOM 696 C CA . MET A 1 91 ? -7.453 19.595 -40.064 1.00 81.94 91 MET A CA 1
ATOM 697 C C . MET A 1 91 ? -8.025 18.903 -41.310 1.00 81.94 91 MET A C 1
ATOM 699 O O . MET A 1 91 ? -8.796 19.512 -42.046 1.00 81.94 91 MET A O 1
ATOM 703 N N . ASN A 1 92 ? -7.758 17.608 -41.499 1.00 83.62 92 ASN A N 1
ATOM 704 C CA . ASN A 1 92 ? -8.294 16.838 -42.625 1.00 83.62 92 ASN A CA 1
ATOM 705 C C . ASN A 1 92 ? -9.829 16.683 -42.562 1.00 83.62 92 ASN A C 1
ATOM 707 O O . ASN A 1 92 ? -10.532 16.825 -43.560 1.00 83.62 92 ASN A O 1
ATOM 711 N N . ARG A 1 93 ? -10.391 16.463 -41.364 1.00 80.94 93 ARG A N 1
ATOM 712 C CA . ARG A 1 93 ? -11.853 16.435 -41.165 1.00 80.94 93 ARG A CA 1
ATOM 713 C C . ARG A 1 93 ? -12.508 17.795 -41.410 1.00 80.94 93 ARG A C 1
ATOM 715 O O . ARG A 1 93 ? -13.682 17.824 -41.778 1.00 80.94 93 ARG A O 1
ATOM 722 N N . PHE A 1 94 ? -11.787 18.893 -41.183 1.00 73.81 94 PHE A N 1
ATOM 723 C CA . PHE A 1 94 ? -12.254 20.241 -41.505 1.00 73.81 94 PHE A CA 1
ATOM 724 C C . PHE A 1 94 ? -12.210 20.509 -43.010 1.00 73.81 94 PHE A C 1
ATOM 726 O O . PHE A 1 94 ? -13.197 21.008 -43.543 1.00 73.81 94 PHE A O 1
ATOM 733 N N . ALA A 1 95 ? -11.148 20.082 -43.699 1.00 71.12 95 ALA A N 1
ATOM 734 C CA . ALA A 1 95 ? -11.031 20.178 -45.155 1.00 71.12 95 ALA A CA 1
ATOM 735 C C . ALA A 1 95 ? -12.173 19.450 -45.892 1.00 71.12 95 ALA A C 1
ATOM 737 O O . ALA A 1 95 ? -12.697 19.947 -46.884 1.00 71.12 95 ALA A O 1
ATOM 738 N N . ALA A 1 96 ? -12.612 18.298 -45.371 1.00 68.38 96 ALA A N 1
ATOM 739 C CA . ALA A 1 96 ? -13.684 17.496 -45.964 1.00 68.38 96 ALA A CA 1
ATOM 740 C C . ALA A 1 96 ? -15.108 18.063 -45.756 1.00 68.38 96 ALA A C 1
ATOM 742 O O . ALA A 1 96 ? -16.050 17.592 -46.389 1.00 68.38 96 ALA A O 1
ATOM 743 N N . LYS A 1 97 ? -15.300 19.039 -44.854 1.00 69.00 97 LYS A N 1
ATOM 744 C CA . LYS A 1 97 ? -16.624 19.550 -44.438 1.00 69.00 97 LYS A CA 1
ATOM 745 C C . LYS A 1 97 ? -16.907 20.992 -44.877 1.00 69.00 97 LYS A C 1
ATOM 747 O O . LYS A 1 97 ? -17.770 21.630 -44.275 1.00 69.00 97 LYS A O 1
ATOM 752 N N . SER A 1 98 ? -16.236 21.494 -45.917 1.00 54.81 98 SER A N 1
ATOM 753 C CA . SER A 1 98 ? -16.269 22.889 -46.418 1.00 54.81 98 SER A CA 1
ATOM 754 C C . SER A 1 98 ? -17.639 23.477 -46.837 1.00 54.81 98 SER A C 1
ATOM 756 O O . SER A 1 98 ? -17.676 24.463 -47.563 1.00 54.81 98 SER A O 1
ATOM 758 N N . GLY A 1 99 ? -18.775 22.926 -46.395 1.00 52.81 99 GLY A N 1
ATOM 759 C CA . GLY A 1 99 ? -20.119 23.342 -46.806 1.00 52.81 99 GLY A CA 1
ATOM 760 C C . GLY A 1 99 ? -21.061 23.899 -45.729 1.00 52.81 99 GLY A C 1
ATOM 761 O O . GLY A 1 99 ? -22.092 24.445 -46.103 1.00 52.81 99 GLY A O 1
ATOM 762 N N . SER A 1 100 ? -20.797 23.802 -44.417 1.00 53.56 100 SER A N 1
ATOM 763 C CA . SER A 1 100 ? -21.803 24.268 -43.437 1.00 53.56 100 SER A CA 1
ATOM 764 C C . SER A 1 100 ? -21.246 24.734 -42.093 1.00 53.56 100 SER A C 1
ATOM 766 O O . SER A 1 100 ? -20.559 23.980 -41.408 1.00 53.56 100 SER A O 1
ATOM 768 N N . SER A 1 101 ? -21.634 25.955 -41.707 1.00 56.09 101 SER A N 1
ATOM 769 C CA . SER A 1 101 ? -21.597 26.553 -40.363 1.00 56.09 101 SER A CA 1
ATOM 770 C C . SER A 1 101 ? -20.456 26.088 -39.457 1.00 56.09 101 SER A C 1
ATOM 772 O O . SER A 1 101 ? -20.593 25.256 -38.556 1.00 56.09 101 SER A O 1
ATOM 774 N N . TYR A 1 102 ? -19.326 26.732 -39.669 1.00 61.06 102 TYR A N 1
ATOM 775 C CA . TYR A 1 102 ? -18.152 26.659 -38.834 1.00 61.06 102 TYR A CA 1
ATOM 776 C C . TYR A 1 102 ? -18.423 27.117 -37.391 1.00 61.06 102 TYR A C 1
ATOM 778 O O . TYR A 1 102 ? -18.826 28.253 -37.138 1.00 61.06 102 TYR A O 1
ATOM 786 N N . SER A 1 103 ? -18.198 26.237 -36.412 1.00 67.00 103 SER A N 1
ATOM 787 C CA . SER A 1 103 ? -18.304 26.610 -35.001 1.00 67.00 103 SER A CA 1
ATOM 788 C C . SER A 1 103 ? -16.977 27.194 -34.521 1.00 67.00 103 SER A C 1
ATOM 790 O O . SER A 1 103 ? -15.974 26.486 -34.488 1.00 67.00 103 SER A O 1
ATOM 792 N N . ARG A 1 104 ? -16.989 28.438 -34.027 1.00 70.62 104 ARG A N 1
ATOM 793 C CA . ARG A 1 104 ? -15.871 29.108 -33.322 1.00 70.62 104 ARG A CA 1
ATOM 794 C C . ARG A 1 104 ? -15.235 28.236 -32.217 1.00 70.62 104 ARG A C 1
ATOM 796 O O . ARG A 1 104 ? -14.094 28.437 -31.811 1.00 70.62 104 ARG A O 1
ATOM 803 N N . ASN A 1 105 ? -15.965 27.242 -31.707 1.00 73.62 105 ASN A N 1
ATOM 804 C CA . ASN A 1 105 ? -15.462 26.279 -30.726 1.00 73.62 105 ASN A CA 1
ATOM 805 C C . ASN A 1 105 ? -14.493 25.241 -31.320 1.00 73.62 105 ASN A C 1
ATOM 807 O O . ASN A 1 105 ? -13.628 24.747 -30.598 1.00 73.62 105 ASN A O 1
ATOM 811 N N . ALA A 1 106 ? -14.626 24.904 -32.604 1.00 72.56 106 ALA A N 1
ATOM 812 C CA . ALA A 1 106 ? -13.744 23.979 -33.310 1.00 72.56 106 ALA A CA 1
ATOM 813 C C . ALA A 1 106 ? -12.367 24.608 -33.579 1.00 72.56 106 ALA A C 1
ATOM 815 O O . ALA A 1 106 ? -11.354 23.973 -33.296 1.00 72.56 106 ALA A O 1
ATOM 816 N N . GLU A 1 107 ? -12.334 25.882 -33.983 1.00 78.12 107 GLU A N 1
ATOM 817 C CA . GLU A 1 107 ? -11.104 26.686 -34.079 1.00 78.12 107 GLU A CA 1
ATOM 818 C C . GLU A 1 107 ? -10.342 26.736 -32.778 1.00 78.12 107 GLU A C 1
ATOM 820 O O . GLU A 1 107 ? -9.177 26.368 -32.719 1.00 78.12 107 GLU A O 1
ATOM 825 N N . ARG A 1 108 ? -11.029 27.137 -31.704 1.00 81.50 108 ARG A N 1
ATOM 826 C CA . ARG A 1 108 ? -10.419 27.247 -30.379 1.00 81.50 108 ARG A CA 1
ATOM 827 C C . ARG A 1 108 ? -9.814 25.921 -29.931 1.00 81.50 108 ARG A C 1
ATOM 829 O O . ARG A 1 108 ? -8.806 25.916 -29.236 1.00 81.50 108 ARG A O 1
ATOM 836 N N . ARG A 1 109 ? -10.422 24.788 -30.301 1.00 82.75 109 ARG A N 1
ATOM 837 C CA . ARG A 1 109 ? -9.867 23.458 -30.016 1.00 82.75 109 ARG A CA 1
ATOM 838 C C . ARG A 1 109 ? -8.628 23.163 -30.857 1.00 82.75 109 ARG A C 1
ATOM 840 O O . ARG A 1 109 ? -7.680 22.618 -30.304 1.00 82.75 109 ARG A O 1
ATOM 847 N N . LEU A 1 110 ? -8.616 23.533 -32.137 1.00 84.31 110 LEU A N 1
ATOM 848 C CA . LEU A 1 110 ? -7.445 23.377 -32.999 1.00 84.31 110 LEU A CA 1
ATOM 849 C C . LEU A 1 110 ? -6.280 24.266 -32.537 1.00 84.31 110 LEU A C 1
ATOM 851 O O . LEU A 1 110 ? -5.169 23.766 -32.404 1.00 84.31 110 LEU A O 1
ATOM 855 N N . SER A 1 111 ? -6.532 25.533 -32.194 1.00 85.31 111 SER A N 1
ATOM 856 C CA . SER A 1 111 ? -5.519 26.435 -31.626 1.00 85.31 111 SER A CA 1
ATOM 857 C C . SER A 1 111 ? -4.933 25.880 -30.328 1.00 85.31 111 SER A C 1
ATOM 859 O O . SER A 1 111 ? -3.719 25.809 -30.193 1.00 85.31 111 SER A O 1
ATOM 861 N N . ARG A 1 112 ? -5.773 25.361 -29.420 1.00 88.06 112 ARG A N 1
ATOM 862 C CA . ARG A 1 112 ? -5.301 24.696 -28.190 1.00 88.06 112 ARG A CA 1
ATOM 863 C C . ARG A 1 112 ? -4.452 23.456 -28.466 1.00 88.06 112 ARG A C 1
ATOM 865 O O . ARG A 1 112 ? -3.542 23.168 -27.697 1.00 88.06 112 ARG A O 1
ATOM 872 N N . LEU A 1 113 ? -4.758 22.695 -29.521 1.00 86.38 113 LEU A N 1
ATOM 873 C CA . LEU A 1 113 ? -3.941 21.546 -29.925 1.00 86.38 113 LEU A CA 1
ATOM 874 C C . LEU A 1 113 ? -2.583 21.997 -30.472 1.00 86.38 113 LEU A C 1
ATOM 876 O O . LEU A 1 113 ? -1.578 21.405 -30.085 1.00 86.38 113 LEU A O 1
ATOM 880 N N . LYS A 1 114 ? -2.546 23.055 -31.295 1.00 86.75 114 LYS A N 1
ATOM 881 C CA . LYS A 1 114 ? -1.301 23.664 -31.792 1.00 86.75 114 LYS A CA 1
ATOM 882 C C . LYS A 1 114 ? -0.439 24.177 -30.625 1.00 86.75 114 LYS A C 1
ATOM 884 O O . LYS A 1 114 ? 0.712 23.774 -30.498 1.00 86.75 114 LYS A O 1
ATOM 889 N N . GLU A 1 115 ? -1.025 24.930 -29.692 1.00 89.00 115 GLU A N 1
ATOM 890 C CA . GLU A 1 115 ? -0.350 25.411 -28.472 1.00 89.00 115 GLU A CA 1
ATOM 891 C C . GLU A 1 115 ? 0.173 24.261 -27.592 1.00 89.00 115 GLU A C 1
ATOM 893 O O . GLU A 1 115 ? 1.302 24.301 -27.096 1.00 89.00 115 GLU A O 1
ATOM 898 N N . ALA A 1 116 ? -0.623 23.203 -27.404 1.00 89.12 116 ALA A N 1
ATOM 899 C CA . ALA A 1 116 ? -0.202 22.023 -26.650 1.00 89.12 116 ALA A CA 1
ATOM 900 C C . ALA A 1 116 ? 0.941 21.268 -27.349 1.00 89.12 116 ALA A C 1
ATOM 902 O O . ALA A 1 116 ? 1.833 20.749 -26.673 1.00 89.12 116 ALA A O 1
ATOM 903 N N . CYS A 1 117 ? 0.930 21.218 -28.685 1.00 88.00 117 CYS A N 1
ATOM 904 C CA . CYS A 1 117 ? 1.994 20.635 -29.496 1.00 88.00 117 CYS A CA 1
ATOM 905 C C . CYS A 1 117 ? 3.299 21.422 -29.321 1.00 88.00 117 CYS A C 1
ATOM 907 O O . CYS A 1 117 ? 4.320 20.835 -28.971 1.00 88.00 117 CYS A O 1
ATOM 909 N N . GLU A 1 118 ? 3.259 22.751 -29.448 1.00 88.25 118 GLU A N 1
ATOM 910 C CA . GLU A 1 118 ? 4.423 23.626 -29.251 1.00 88.25 118 GLU A CA 1
ATOM 911 C C . GLU A 1 118 ? 4.977 23.554 -27.821 1.00 88.25 118 GLU A C 1
ATOM 913 O O . GLU A 1 118 ? 6.188 23.450 -27.617 1.00 88.25 118 GLU A O 1
ATOM 918 N N . SER A 1 119 ? 4.098 23.558 -26.814 1.00 90.25 119 SER A N 1
ATOM 919 C CA . SER A 1 119 ? 4.491 23.411 -25.409 1.00 90.25 119 SER A CA 1
ATOM 920 C C . SER A 1 119 ? 5.171 22.064 -25.148 1.00 90.25 119 SER A C 1
ATOM 922 O O . SER A 1 119 ? 6.212 22.011 -24.492 1.00 90.25 119 SER A O 1
ATOM 924 N N . THR A 1 120 ? 4.624 20.976 -25.699 1.00 89.56 120 THR A N 1
ATOM 925 C CA . THR A 1 120 ? 5.209 19.633 -25.572 1.00 89.56 120 THR A CA 1
ATOM 926 C C . THR A 1 120 ? 6.546 19.547 -26.308 1.00 89.56 120 THR A C 1
ATOM 928 O O . THR A 1 120 ? 7.511 19.040 -25.744 1.00 89.56 120 THR A O 1
ATOM 931 N N . SER A 1 121 ? 6.641 20.119 -27.512 1.00 89.25 121 SER A N 1
ATOM 932 C CA . SER A 1 121 ? 7.872 20.212 -28.310 1.00 89.25 121 SER A CA 1
ATOM 933 C C . SER A 1 121 ? 8.982 20.950 -27.551 1.00 89.25 121 SER A C 1
ATOM 935 O O . SER A 1 121 ? 10.109 20.464 -27.446 1.00 89.25 121 SER A O 1
ATOM 937 N N . ARG A 1 122 ? 8.662 22.086 -26.914 1.00 90.06 122 ARG A N 1
ATOM 938 C CA . ARG A 1 122 ? 9.607 22.819 -26.056 1.00 90.06 122 ARG A CA 1
ATOM 939 C C . ARG A 1 122 ? 10.081 21.976 -24.872 1.00 90.06 122 ARG A C 1
ATOM 941 O O . ARG A 1 122 ? 11.283 21.870 -24.654 1.00 90.06 122 ARG A O 1
ATOM 948 N N . ARG A 1 123 ? 9.155 21.324 -24.163 1.00 90.00 123 ARG A N 1
ATOM 949 C CA . ARG A 1 123 ? 9.484 20.448 -23.027 1.00 90.00 123 ARG A CA 1
ATOM 950 C C . ARG A 1 123 ? 10.374 19.276 -23.434 1.00 90.00 123 ARG A C 1
ATOM 952 O O . ARG A 1 123 ? 11.301 18.948 -22.705 1.00 90.00 123 ARG A O 1
ATOM 959 N N . VAL A 1 124 ? 10.124 18.659 -24.590 1.00 90.81 124 VAL A N 1
ATOM 960 C CA . VAL A 1 124 ? 10.980 17.590 -25.130 1.00 90.81 124 VAL A CA 1
ATOM 961 C C . VAL A 1 124 ? 12.404 18.098 -25.337 1.00 90.81 124 VAL A C 1
ATOM 963 O O . VAL A 1 124 ? 13.336 17.463 -24.854 1.00 90.81 124 VAL A O 1
ATOM 966 N N . ARG A 1 125 ? 12.580 19.262 -25.977 1.00 88.56 125 ARG A N 1
ATOM 967 C CA . ARG A 1 125 ? 13.912 19.864 -26.172 1.00 88.56 125 ARG A CA 1
ATOM 968 C C . ARG A 1 125 ? 14.604 20.158 -24.841 1.00 88.56 125 ARG A C 1
ATOM 970 O O . ARG A 1 125 ? 15.768 19.814 -24.676 1.00 88.56 125 ARG A O 1
ATOM 977 N N . GLU A 1 126 ? 13.891 20.729 -23.871 1.00 90.00 126 GLU A N 1
ATOM 978 C CA . GLU A 1 126 ? 14.424 20.965 -22.521 1.00 90.00 126 GLU A CA 1
ATOM 979 C C . GLU A 1 126 ? 14.866 19.658 -21.845 1.00 90.00 126 GLU A C 1
ATOM 981 O O . GLU A 1 126 ? 15.941 19.598 -21.250 1.00 90.00 126 GLU A O 1
ATOM 986 N N . HIS A 1 127 ? 14.068 18.593 -21.958 1.00 88.88 127 HIS A N 1
ATOM 987 C CA . HIS A 1 127 ? 14.407 17.281 -21.413 1.00 88.88 127 HIS A CA 1
ATOM 988 C C . HIS A 1 127 ? 15.601 16.630 -22.126 1.00 88.88 127 HIS A C 1
ATOM 990 O O . HIS A 1 127 ? 16.406 15.991 -21.455 1.00 88.88 127 HIS A O 1
ATOM 996 N N . LEU A 1 128 ? 15.767 16.825 -23.439 1.00 86.75 128 LEU A N 1
ATOM 997 C CA . LEU A 1 128 ? 16.937 16.352 -24.191 1.00 86.75 128 LEU A CA 1
ATOM 998 C C . LEU A 1 128 ? 18.216 17.111 -23.813 1.00 86.75 128 LEU A C 1
ATOM 1000 O O . LEU A 1 128 ? 19.261 16.487 -23.634 1.00 86.75 128 LEU A O 1
ATOM 1004 N N . VAL A 1 129 ? 18.137 18.431 -23.614 1.00 87.50 129 VAL A N 1
ATOM 1005 C CA . VAL A 1 129 ? 19.269 19.235 -23.116 1.00 87.50 129 VAL A CA 1
ATOM 1006 C C . VAL A 1 129 ? 19.665 18.791 -21.707 1.00 87.50 129 VAL A C 1
ATOM 1008 O O . VAL A 1 129 ? 20.836 18.517 -21.458 1.00 87.50 129 VAL A O 1
ATOM 1011 N N . ARG A 1 130 ? 18.693 18.609 -20.805 1.00 84.56 130 ARG A N 1
ATOM 1012 C CA . ARG A 1 130 ? 18.959 18.074 -19.460 1.00 84.56 130 ARG A CA 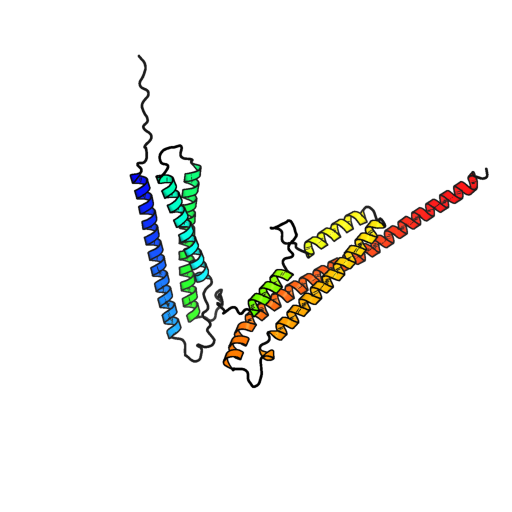1
ATOM 1013 C C . ARG A 1 130 ? 19.517 16.654 -19.499 1.00 84.56 130 ARG A C 1
ATOM 1015 O O . ARG A 1 130 ? 20.424 16.339 -18.744 1.00 84.56 130 ARG A O 1
ATOM 1022 N N . ALA A 1 131 ? 19.028 15.804 -20.402 1.00 82.69 131 ALA A N 1
ATOM 1023 C CA . ALA A 1 131 ? 19.575 14.462 -20.585 1.00 82.69 131 ALA A CA 1
ATOM 1024 C C . ALA A 1 131 ? 21.042 14.504 -21.039 1.00 82.69 131 ALA A C 1
ATOM 1026 O O . ALA A 1 131 ? 21.842 13.697 -20.572 1.00 82.69 131 ALA A O 1
ATOM 1027 N N . ARG A 1 132 ? 21.417 15.460 -21.899 1.00 82.44 132 ARG A N 1
ATOM 1028 C CA . ARG A 1 132 ? 22.812 15.685 -22.308 1.00 82.44 132 ARG A CA 1
ATOM 1029 C C . ARG A 1 132 ? 23.681 16.079 -21.117 1.00 82.44 132 ARG A C 1
ATOM 1031 O O . ARG A 1 132 ? 24.748 15.499 -20.938 1.00 82.44 132 ARG A O 1
ATOM 1038 N N . GLU A 1 133 ? 23.220 17.022 -20.299 1.00 80.25 133 GLU A N 1
ATOM 1039 C CA . GLU A 1 133 ? 23.901 17.424 -19.061 1.00 80.25 133 GLU A CA 1
ATOM 1040 C C . GLU A 1 133 ? 24.058 16.235 -18.103 1.00 80.25 133 GLU A C 1
ATOM 1042 O O . GLU A 1 133 ? 25.164 15.962 -17.641 1.00 80.25 133 GLU A O 1
ATOM 1047 N N . ASP A 1 134 ? 22.990 15.466 -17.881 1.00 73.44 134 ASP A N 1
ATOM 1048 C CA . ASP A 1 134 ? 23.000 14.271 -17.033 1.00 73.44 134 ASP A CA 1
ATOM 1049 C C . ASP A 1 134 ? 23.993 13.207 -17.537 1.00 73.44 134 ASP A C 1
ATOM 1051 O O . ASP A 1 134 ? 24.700 12.598 -16.735 1.00 73.44 134 ASP A O 1
ATOM 1055 N N . ILE A 1 135 ? 24.097 12.992 -18.854 1.00 73.56 135 ILE A N 1
ATOM 1056 C CA . ILE A 1 135 ? 25.045 12.040 -19.469 1.00 73.56 135 ILE A CA 1
ATOM 1057 C C . ILE A 1 135 ? 26.498 12.507 -19.325 1.00 73.56 135 ILE A C 1
ATOM 1059 O O . ILE A 1 135 ? 27.376 11.699 -19.022 1.00 73.56 135 ILE A O 1
ATOM 1063 N N . ILE A 1 136 ? 26.767 13.804 -19.472 1.00 72.56 136 ILE A N 1
ATOM 1064 C CA . ILE A 1 136 ? 28.106 14.369 -19.239 1.00 72.56 136 ILE A CA 1
ATOM 1065 C C . ILE A 1 136 ? 28.483 14.257 -17.752 1.00 72.56 136 ILE A C 1
ATOM 1067 O O . ILE A 1 136 ? 29.613 13.902 -17.400 1.00 72.56 136 ILE A O 1
ATOM 1071 N N . MET A 1 137 ? 27.520 14.501 -16.861 1.00 66.56 137 MET A N 1
ATOM 1072 C CA . MET A 1 137 ? 27.704 14.382 -15.415 1.00 66.56 137 MET A CA 1
ATOM 1073 C C . MET A 1 137 ? 27.867 12.928 -14.956 1.00 66.56 137 MET A C 1
ATOM 1075 O O . MET A 1 137 ? 28.610 12.686 -14.004 1.00 66.56 137 MET A O 1
ATOM 1079 N N . LEU A 1 138 ? 27.257 11.963 -15.655 1.00 62.44 138 LEU A N 1
ATOM 1080 C CA . LEU A 1 138 ? 27.451 10.523 -15.441 1.00 62.44 138 LEU A CA 1
ATOM 1081 C C . LEU A 1 138 ? 28.913 10.093 -15.652 1.00 62.44 138 LEU A C 1
ATOM 1083 O O . LEU A 1 138 ? 29.379 9.205 -14.940 1.00 62.44 138 LEU A O 1
ATOM 1087 N N . GLY A 1 139 ? 29.633 10.731 -16.583 1.00 57.09 139 GLY A N 1
ATOM 1088 C CA . GLY A 1 139 ? 31.050 10.454 -16.850 1.00 57.09 139 GLY A CA 1
ATOM 1089 C C . GLY A 1 139 ? 32.028 11.119 -15.874 1.00 57.09 139 GLY A C 1
ATOM 1090 O O . GLY A 1 139 ? 33.147 10.642 -15.711 1.00 57.09 139 GLY A O 1
ATOM 1091 N N . THR A 1 1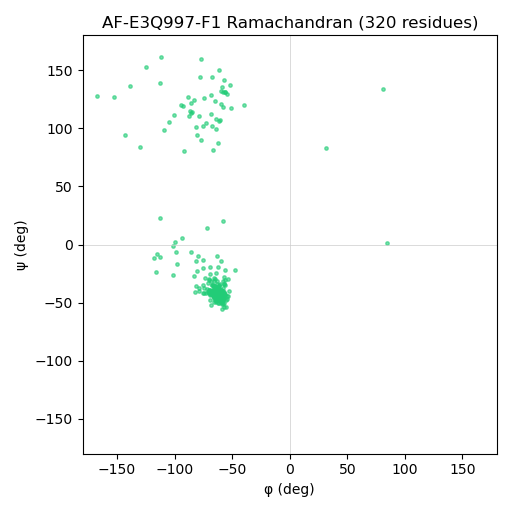40 ? 31.625 12.203 -15.202 1.00 55.72 140 THR A N 1
ATOM 1092 C CA . THR A 1 140 ? 32.546 13.070 -14.438 1.00 55.72 140 THR A CA 1
ATOM 1093 C C . THR A 1 140 ? 32.279 13.107 -12.935 1.00 55.72 140 THR A C 1
ATOM 1095 O O . THR A 1 140 ? 33.197 13.377 -12.159 1.00 55.72 140 THR A O 1
ATOM 1098 N N . THR A 1 141 ? 31.057 12.813 -12.474 1.00 49.25 141 THR A N 1
ATOM 1099 C CA . THR A 1 141 ? 30.711 12.901 -11.049 1.00 49.25 141 THR A CA 1
ATOM 1100 C C . THR A 1 141 ? 29.838 11.739 -10.573 1.00 49.25 141 THR A C 1
ATOM 1102 O O . THR A 1 141 ? 28.838 11.355 -11.171 1.00 49.25 141 THR A O 1
ATOM 1105 N N . LYS A 1 142 ? 30.171 11.195 -9.398 1.00 51.53 142 LYS A N 1
ATOM 1106 C CA . LYS A 1 142 ? 29.384 10.163 -8.697 1.00 51.53 142 LYS A CA 1
ATOM 1107 C C . LYS A 1 142 ? 28.075 10.698 -8.081 1.00 51.53 142 LYS A C 1
ATOM 1109 O O . LYS A 1 142 ? 27.510 10.028 -7.220 1.00 51.53 142 LYS A O 1
ATOM 1114 N N . ARG A 1 143 ? 27.616 11.903 -8.448 1.00 43.28 143 ARG A N 1
ATOM 1115 C CA . ARG A 1 143 ? 26.420 12.514 -7.847 1.00 43.28 143 ARG A CA 1
ATOM 1116 C C . ARG A 1 143 ? 25.132 11.909 -8.407 1.00 43.28 143 ARG A C 1
ATOM 1118 O O . ARG A 1 143 ? 25.039 11.532 -9.577 1.00 43.28 143 ARG A O 1
ATOM 1125 N N . ASP A 1 144 ? 24.155 11.804 -7.515 1.00 49.88 144 ASP A N 1
ATOM 1126 C CA . ASP A 1 144 ? 22.795 11.326 -7.747 1.00 49.88 144 ASP A CA 1
ATOM 1127 C C . ASP A 1 144 ? 22.016 12.285 -8.668 1.00 49.88 144 ASP A C 1
ATOM 1129 O O . ASP A 1 144 ? 21.225 13.099 -8.201 1.00 49.88 144 ASP A O 1
ATOM 1133 N N . SER A 1 145 ? 22.199 12.190 -9.989 1.00 53.09 145 SER A N 1
ATOM 1134 C CA . SER A 1 145 ? 21.086 12.492 -10.903 1.00 53.09 145 SER A CA 1
ATOM 1135 C C . SER A 1 145 ? 19.950 11.499 -10.617 1.00 53.09 145 SER A C 1
ATOM 1137 O O . SER A 1 145 ? 20.214 10.370 -10.190 1.00 53.09 145 SER A O 1
ATOM 1139 N N . GLU A 1 146 ? 18.690 11.884 -10.833 1.00 53.41 146 GLU A N 1
ATOM 1140 C CA . GLU A 1 146 ? 17.527 10.994 -10.699 1.00 53.41 146 GLU A CA 1
ATOM 1141 C C . GLU A 1 146 ? 17.630 9.830 -11.705 1.00 53.41 146 GLU A C 1
ATOM 1143 O O . GLU A 1 146 ? 17.173 9.889 -12.847 1.00 53.41 146 GLU A O 1
ATOM 1148 N N . ARG A 1 147 ? 18.314 8.763 -11.292 1.00 58.59 147 ARG A N 1
ATOM 1149 C CA . ARG A 1 147 ? 18.634 7.601 -12.124 1.00 58.59 147 ARG A CA 1
ATOM 1150 C C . ARG A 1 147 ? 17.454 6.640 -12.137 1.00 58.59 147 ARG A C 1
ATOM 1152 O O . ARG A 1 147 ? 17.053 6.125 -11.090 1.00 58.59 147 ARG A O 1
ATOM 1159 N N . ILE A 1 148 ? 16.962 6.310 -13.327 1.00 53.88 148 ILE A N 1
ATOM 1160 C CA . ILE A 1 148 ? 16.053 5.182 -13.511 1.00 53.88 148 ILE A CA 1
ATOM 1161 C C . ILE A 1 148 ? 16.915 3.933 -13.696 1.00 53.88 148 ILE A C 1
ATOM 1163 O O . ILE A 1 148 ? 17.672 3.791 -14.656 1.00 53.88 148 ILE A O 1
ATOM 1167 N N . ILE A 1 149 ? 16.835 3.024 -12.725 1.00 55.09 149 ILE A N 1
ATOM 1168 C CA . ILE A 1 149 ? 17.498 1.722 -12.795 1.00 55.09 149 ILE A CA 1
ATOM 1169 C C . ILE A 1 149 ? 16.600 0.808 -13.629 1.00 55.09 149 ILE A C 1
ATOM 1171 O O . ILE A 1 149 ? 15.604 0.295 -13.119 1.00 55.09 149 ILE A O 1
ATOM 1175 N N . ILE A 1 150 ? 16.951 0.601 -14.900 1.00 55.69 150 ILE A N 1
ATOM 1176 C CA . ILE A 1 150 ? 16.338 -0.447 -15.719 1.00 55.69 150 ILE A CA 1
ATOM 1177 C C . ILE A 1 150 ? 16.893 -1.771 -15.200 1.00 55.69 150 ILE A C 1
ATOM 1179 O O . ILE A 1 150 ? 18.062 -2.099 -15.398 1.00 55.69 150 ILE A O 1
ATOM 1183 N N . ALA A 1 151 ? 16.073 -2.499 -14.451 1.00 57.16 151 ALA A N 1
ATOM 1184 C CA . ALA A 1 151 ? 16.419 -3.821 -13.967 1.00 57.16 151 ALA A CA 1
ATOM 1185 C C . ALA A 1 151 ? 15.522 -4.859 -14.639 1.00 57.16 151 ALA A C 1
ATOM 1187 O O . ALA A 1 151 ? 14.321 -4.607 -14.765 1.00 57.16 151 ALA A O 1
ATOM 1188 N N . PRO A 1 152 ? 16.070 -6.019 -15.037 1.00 63.56 152 PRO A N 1
ATOM 1189 C CA . PRO A 1 152 ? 15.244 -7.138 -15.457 1.00 63.56 152 PRO A CA 1
ATOM 1190 C C . PRO A 1 152 ? 14.301 -7.493 -14.303 1.00 63.56 152 PRO A C 1
ATOM 1192 O O . PRO A 1 152 ? 14.736 -7.794 -13.190 1.00 63.56 152 PRO A O 1
ATOM 1195 N N . ILE A 1 153 ? 12.998 -7.370 -14.550 1.00 73.06 153 ILE A N 1
ATOM 1196 C CA . ILE A 1 153 ? 11.967 -7.663 -13.560 1.00 73.06 153 ILE A CA 1
ATOM 1197 C C . ILE A 1 153 ? 11.689 -9.165 -13.612 1.00 73.06 153 ILE A C 1
ATOM 1199 O O . ILE A 1 153 ? 11.183 -9.667 -14.613 1.00 73.06 153 ILE A O 1
ATOM 1203 N N . GLY A 1 154 ? 12.018 -9.870 -12.530 1.00 81.44 154 GLY A N 1
ATOM 1204 C CA . GLY A 1 154 ? 11.678 -11.282 -12.365 1.00 81.44 154 GLY A CA 1
ATOM 1205 C C . GLY A 1 154 ? 10.204 -11.499 -11.987 1.00 81.44 154 GLY A C 1
ATOM 1206 O O . GLY A 1 154 ? 9.554 -10.585 -11.457 1.00 81.44 154 GLY A O 1
ATOM 1207 N N . PRO A 1 155 ? 9.658 -12.709 -12.209 1.00 87.88 155 PRO A N 1
ATOM 1208 C CA . PRO A 1 155 ? 8.312 -13.072 -11.762 1.00 87.88 155 PRO A CA 1
ATOM 1209 C C . PRO A 1 155 ? 8.126 -12.917 -10.242 1.00 87.88 155 PRO A C 1
ATOM 1211 O O . PRO A 1 155 ? 7.029 -12.607 -9.781 1.00 87.88 155 PRO A O 1
ATOM 1214 N N . GLU A 1 156 ? 9.194 -13.050 -9.456 1.00 89.38 156 GLU A N 1
ATOM 1215 C CA . GLU A 1 156 ? 9.206 -12.861 -8.003 1.00 89.38 156 GLU A CA 1
ATOM 1216 C C . GLU A 1 156 ? 8.875 -11.415 -7.615 1.00 89.38 156 GLU A C 1
ATOM 1218 O O . GLU A 1 156 ? 8.101 -11.152 -6.690 1.00 89.38 156 GLU A O 1
ATOM 1223 N N . PHE A 1 157 ? 9.408 -10.449 -8.365 1.00 89.88 157 PHE A N 1
ATOM 1224 C CA . PHE A 1 157 ? 9.074 -9.043 -8.172 1.00 89.88 157 PHE A CA 1
ATOM 1225 C C . PHE A 1 157 ? 7.612 -8.766 -8.528 1.00 89.88 157 PHE A C 1
ATOM 1227 O O . PHE A 1 157 ? 6.913 -8.086 -7.772 1.00 89.88 157 PHE A O 1
ATOM 1234 N N . LEU A 1 158 ? 7.129 -9.316 -9.647 1.00 90.75 158 LEU A N 1
ATOM 1235 C CA . LEU A 1 158 ? 5.732 -9.163 -10.060 1.00 90.75 158 LEU A CA 1
ATOM 1236 C C . LEU A 1 158 ? 4.779 -9.743 -9.012 1.00 90.75 158 LEU A C 1
ATOM 1238 O O . LEU A 1 158 ? 3.813 -9.082 -8.634 1.00 90.75 158 LEU A O 1
ATOM 1242 N N . ALA A 1 159 ? 5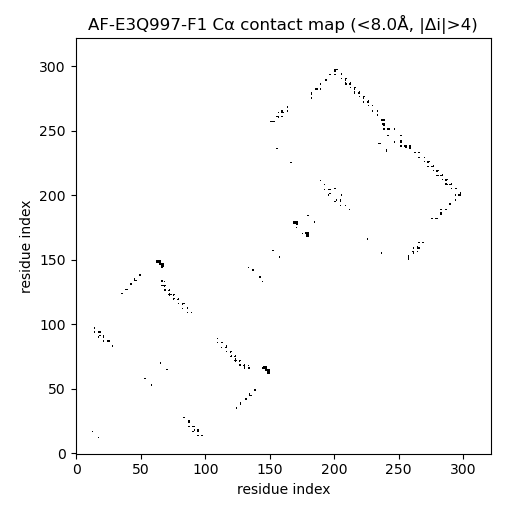.086 -10.923 -8.476 1.00 92.94 159 ALA A N 1
ATOM 1243 C CA . ALA A 1 159 ? 4.327 -11.523 -7.388 1.00 92.94 159 ALA A CA 1
ATOM 1244 C C . ALA A 1 159 ? 4.324 -10.631 -6.133 1.00 92.94 159 ALA A C 1
ATOM 1246 O O . ALA A 1 159 ? 3.257 -10.382 -5.569 1.00 92.94 159 ALA A O 1
ATOM 1247 N N . ALA A 1 160 ? 5.468 -10.058 -5.734 1.00 92.56 160 ALA A N 1
ATOM 1248 C CA . ALA A 1 160 ? 5.527 -9.098 -4.625 1.00 92.56 160 ALA A CA 1
ATOM 1249 C C . ALA A 1 160 ? 4.640 -7.861 -4.869 1.00 92.56 160 ALA A C 1
ATOM 1251 O O . ALA A 1 160 ? 3.943 -7.393 -3.960 1.00 92.56 160 ALA A O 1
ATOM 1252 N N . CYS A 1 161 ? 4.635 -7.338 -6.098 1.00 91.25 161 CYS A N 1
ATOM 1253 C CA . CYS A 1 161 ? 3.786 -6.222 -6.507 1.00 91.25 161 CYS A CA 1
ATOM 1254 C C . CYS A 1 161 ? 2.297 -6.582 -6.480 1.00 91.25 161 CYS A C 1
ATOM 1256 O O . CYS A 1 161 ? 1.497 -5.790 -5.981 1.00 91.25 161 CYS A O 1
ATOM 1258 N N . LEU A 1 162 ? 1.922 -7.768 -6.961 1.00 91.81 162 LEU A N 1
ATOM 1259 C CA . LEU A 1 162 ? 0.543 -8.255 -6.945 1.00 91.81 162 LEU A CA 1
ATOM 1260 C C . LEU A 1 162 ? 0.040 -8.461 -5.516 1.00 91.81 162 LEU A C 1
ATOM 1262 O O . LEU A 1 162 ? -1.012 -7.930 -5.167 1.00 91.81 162 LEU A O 1
ATOM 1266 N N . ILE A 1 163 ? 0.823 -9.129 -4.661 1.00 92.69 163 ILE A N 1
ATOM 1267 C CA . ILE A 1 163 ? 0.517 -9.288 -3.231 1.00 92.69 163 ILE A CA 1
ATOM 1268 C C . ILE A 1 163 ? 0.308 -7.913 -2.588 1.00 92.69 163 ILE A C 1
ATOM 1270 O O . ILE A 1 163 ? -0.691 -7.682 -1.908 1.00 92.69 163 ILE A O 1
ATOM 1274 N N . SER A 1 164 ? 1.218 -6.971 -2.846 1.00 92.19 164 SER A N 1
ATOM 1275 C CA . SER A 1 164 ? 1.108 -5.608 -2.323 1.00 92.19 164 SER A CA 1
ATOM 1276 C C . SER A 1 164 ? -0.135 -4.893 -2.855 1.00 92.19 164 SER A C 1
ATOM 1278 O O . SER A 1 164 ? -0.798 -4.174 -2.111 1.00 92.19 164 SER A O 1
ATOM 1280 N N . SER A 1 165 ? -0.482 -5.075 -4.127 1.00 89.62 165 SER A N 1
ATOM 1281 C CA . SER A 1 165 ? -1.680 -4.484 -4.723 1.00 89.62 165 SER A CA 1
ATOM 1282 C C . SER A 1 165 ? -2.950 -5.023 -4.067 1.00 89.62 165 SER A C 1
ATOM 1284 O O . SER A 1 165 ? -3.777 -4.231 -3.624 1.00 89.62 165 SER A O 1
ATOM 1286 N N . LEU A 1 166 ? -3.070 -6.344 -3.920 1.00 88.56 166 LEU A N 1
ATOM 1287 C CA . LEU A 1 166 ? -4.231 -7.000 -3.310 1.00 88.56 166 LEU A CA 1
ATOM 1288 C C . LEU A 1 166 ? -4.413 -6.610 -1.837 1.00 88.56 166 LEU A C 1
ATOM 1290 O O . LEU A 1 166 ? -5.528 -6.378 -1.385 1.00 88.56 166 LEU A O 1
ATOM 1294 N N . GLN A 1 167 ? -3.320 -6.471 -1.084 1.00 89.69 167 GLN A N 1
ATOM 1295 C CA . GLN A 1 167 ? -3.380 -6.063 0.325 1.00 89.69 167 GLN A CA 1
ATOM 1296 C C . GLN A 1 167 ? -3.811 -4.603 0.529 1.00 89.69 167 GLN A C 1
ATOM 1298 O O . GLN A 1 167 ? -4.306 -4.254 1.605 1.00 89.69 167 GLN A O 1
ATOM 1303 N N . ASN A 1 168 ? -3.578 -3.745 -0.469 1.00 86.88 168 ASN A N 1
ATOM 1304 C CA . ASN A 1 168 ? -3.848 -2.308 -0.391 1.00 86.88 168 ASN A CA 1
ATOM 1305 C C . ASN A 1 168 ? -5.143 -1.895 -1.100 1.00 86.88 168 ASN A C 1
ATOM 1307 O O . ASN A 1 168 ? -5.716 -0.865 -0.756 1.00 86.88 168 ASN A O 1
ATOM 1311 N N . ASN A 1 169 ? -5.582 -2.654 -2.102 1.00 81.44 169 ASN A N 1
ATOM 1312 C CA . ASN A 1 169 ? -6.772 -2.360 -2.884 1.00 81.44 169 ASN A CA 1
ATOM 1313 C C . ASN A 1 169 ? -7.854 -3.381 -2.525 1.00 81.44 169 ASN A C 1
ATOM 1315 O O . ASN A 1 169 ? -7.854 -4.490 -3.047 1.00 81.44 169 ASN A O 1
ATOM 1319 N N . VAL A 1 170 ? -8.783 -2.996 -1.649 1.00 72.50 170 VAL A N 1
ATOM 1320 C CA . VAL A 1 170 ? -10.003 -3.774 -1.406 1.00 72.50 170 VAL A CA 1
ATOM 1321 C C . VAL A 1 170 ? -11.050 -3.320 -2.430 1.00 72.50 170 VAL A C 1
ATOM 1323 O O . VAL A 1 170 ? -11.486 -2.165 -2.351 1.00 72.50 170 VAL A O 1
ATOM 1326 N N . PRO A 1 171 ? -11.420 -4.154 -3.421 1.00 67.06 171 PRO A N 1
ATOM 1327 C CA . PRO A 1 171 ? -12.489 -3.813 -4.349 1.00 67.06 171 PRO A CA 1
ATOM 1328 C C . PRO A 1 171 ? -13.825 -3.812 -3.600 1.00 67.06 171 PRO A C 1
ATOM 1330 O O . PRO A 1 171 ? -14.152 -4.769 -2.900 1.00 67.06 171 PRO A O 1
ATOM 1333 N N . VAL A 1 172 ? -14.596 -2.733 -3.737 1.00 67.19 172 VAL A N 1
ATOM 1334 C CA . VAL A 1 172 ? -15.964 -2.659 -3.210 1.00 67.19 172 VAL A CA 1
ATOM 1335 C C . VAL A 1 172 ? -16.924 -3.053 -4.335 1.00 67.19 172 VAL A C 1
ATOM 1337 O O . VAL A 1 172 ? -16.923 -2.385 -5.376 1.00 67.19 172 VAL A O 1
ATOM 1340 N N . PRO A 1 173 ? -17.740 -4.110 -4.165 1.00 62.44 173 PRO A N 1
ATOM 1341 C CA . PRO A 1 173 ? -18.750 -4.486 -5.149 1.00 62.44 173 PRO A CA 1
ATOM 1342 C C . PRO A 1 173 ? -19.672 -3.298 -5.461 1.00 62.44 173 PRO A C 1
ATOM 1344 O O . PRO A 1 173 ? -20.165 -2.634 -4.551 1.00 62.44 173 PRO A O 1
ATOM 1347 N N . GLY A 1 174 ? -19.877 -2.993 -6.745 1.00 64.38 174 GLY A N 1
ATOM 1348 C CA . GLY A 1 174 ? -20.780 -1.922 -7.193 1.00 64.38 174 GLY A CA 1
ATOM 1349 C C . GLY A 1 174 ? -20.191 -0.504 -7.233 1.00 64.38 174 GLY A C 1
ATOM 1350 O O . GLY A 1 174 ? -20.893 0.430 -7.607 1.00 64.38 174 GLY A O 1
ATOM 1351 N N . THR A 1 175 ? -18.910 -0.302 -6.894 1.00 60.56 175 THR A N 1
ATOM 1352 C CA . THR A 1 175 ? -18.222 0.991 -7.094 1.00 60.56 175 THR A CA 1
ATOM 1353 C C . THR A 1 175 ? -16.879 0.798 -7.797 1.00 60.56 175 THR A C 1
ATOM 1355 O O . THR A 1 175 ? -15.824 0.772 -7.172 1.00 60.56 175 THR A O 1
ATOM 1358 N N . GLU A 1 176 ? -16.898 0.718 -9.130 1.00 56.31 176 GLU A N 1
ATOM 1359 C CA . GLU A 1 176 ? -15.710 0.417 -9.955 1.00 56.31 176 GLU A CA 1
ATOM 1360 C C . GLU A 1 176 ? -14.539 1.409 -9.806 1.00 56.31 176 GLU A C 1
ATOM 1362 O O . GLU A 1 176 ? -13.419 1.122 -10.221 1.00 56.31 176 GLU A O 1
ATOM 1367 N N . ARG A 1 177 ? -14.760 2.587 -9.206 1.00 55.69 177 ARG A N 1
ATOM 1368 C CA . ARG A 1 177 ? -13.739 3.647 -9.109 1.00 55.69 177 ARG A CA 1
ATOM 1369 C C . ARG A 1 177 ? -13.276 3.996 -7.700 1.00 55.69 177 ARG A C 1
ATOM 1371 O O . ARG A 1 177 ? -12.324 4.766 -7.570 1.00 55.69 177 ARG A O 1
ATOM 1378 N N . ARG A 1 178 ? -13.905 3.480 -6.637 1.00 61.41 178 ARG A N 1
ATOM 1379 C CA . ARG A 1 178 ? -13.591 3.930 -5.272 1.00 61.41 178 ARG A CA 1
ATOM 1380 C C . ARG A 1 178 ? -12.759 2.891 -4.530 1.00 61.41 178 ARG A C 1
ATOM 1382 O O . ARG A 1 178 ? -13.269 1.877 -4.073 1.00 61.41 178 ARG A O 1
ATOM 1389 N N . LYS A 1 179 ? -11.467 3.182 -4.374 1.00 69.69 179 LYS A N 1
ATOM 1390 C CA . LYS A 1 179 ? -10.595 2.442 -3.455 1.00 69.69 179 LYS A CA 1
ATOM 1391 C C . LYS A 1 179 ? -11.080 2.685 -2.027 1.00 69.69 179 LYS A C 1
ATOM 1393 O O . LYS A 1 179 ? -11.188 3.839 -1.607 1.00 69.69 179 LYS A O 1
ATOM 1398 N N . LEU A 1 180 ? -11.388 1.615 -1.302 1.00 77.44 180 LEU A N 1
ATOM 1399 C CA . LEU A 1 180 ? -11.764 1.711 0.101 1.00 77.44 180 LEU A CA 1
ATOM 1400 C C . LEU A 1 180 ? -10.508 1.886 0.954 1.00 77.44 180 LEU A C 1
ATOM 1402 O O . LEU A 1 180 ? -9.722 0.954 1.115 1.00 77.44 180 LEU A O 1
ATOM 1406 N N . ASP A 1 181 ? -10.335 3.072 1.532 1.00 85.62 181 ASP A N 1
ATOM 1407 C CA . ASP A 1 181 ? -9.410 3.236 2.648 1.00 85.62 181 ASP A CA 1
ATOM 1408 C C . ASP A 1 181 ? -10.058 2.653 3.907 1.00 85.62 181 ASP A C 1
ATOM 1410 O O . ASP A 1 181 ? -10.942 3.258 4.520 1.00 85.62 181 ASP A O 1
ATOM 1414 N N . LEU A 1 182 ? -9.615 1.447 4.264 1.00 86.81 182 LEU A N 1
ATOM 1415 C CA . LEU A 1 182 ? -10.091 0.700 5.422 1.00 86.81 182 LEU A CA 1
ATOM 1416 C C . LEU A 1 182 ? -9.974 1.521 6.716 1.00 86.81 182 LEU A C 1
ATOM 1418 O O . LEU A 1 182 ? -10.913 1.568 7.505 1.00 86.81 182 LEU A O 1
ATOM 1422 N N . VAL A 1 183 ? -8.846 2.202 6.933 1.00 91.00 183 VAL A N 1
ATOM 1423 C CA . VAL A 1 183 ? -8.610 2.944 8.182 1.00 91.00 183 VAL A CA 1
ATOM 1424 C C . VAL A 1 183 ? -9.540 4.146 8.259 1.00 91.00 183 VAL A C 1
ATOM 1426 O O . VAL A 1 183 ? -10.141 4.394 9.305 1.00 91.00 183 VAL A O 1
ATOM 1429 N N . ALA A 1 184 ? -9.702 4.873 7.152 1.00 91.19 184 ALA A N 1
ATOM 1430 C CA . ALA A 1 184 ? -10.638 5.989 7.089 1.00 91.19 184 ALA A CA 1
ATOM 1431 C C . ALA A 1 184 ? -12.092 5.530 7.285 1.00 91.19 184 ALA A C 1
ATOM 1433 O O . ALA A 1 184 ? -12.851 6.199 7.989 1.00 91.19 184 ALA A O 1
ATOM 1434 N N . HIS A 1 185 ? -12.474 4.381 6.718 1.00 91.06 185 HIS A N 1
ATOM 1435 C CA . HIS A 1 185 ? -13.807 3.805 6.895 1.00 91.06 185 HIS A CA 1
ATOM 1436 C C . HIS A 1 185 ? -14.107 3.543 8.374 1.00 91.06 185 HIS A C 1
ATOM 1438 O O . HIS A 1 185 ? -15.084 4.075 8.903 1.00 91.06 185 HIS A O 1
ATOM 1444 N N . TYR A 1 186 ? -13.248 2.781 9.056 1.00 93.38 186 TYR A N 1
ATOM 1445 C CA . TYR A 1 186 ? -13.460 2.452 10.466 1.00 93.38 186 TYR A CA 1
ATOM 1446 C C . TYR A 1 186 ? -13.346 3.677 11.366 1.00 93.38 186 TYR A C 1
ATOM 1448 O O . TYR A 1 186 ? -14.137 3.819 12.290 1.00 93.38 186 TYR A O 1
ATOM 1456 N N . ARG A 1 187 ? -12.459 4.630 11.055 1.00 94.00 187 ARG A N 1
ATOM 1457 C CA . ARG A 1 187 ? -12.402 5.913 11.769 1.00 94.00 187 ARG A CA 1
ATOM 1458 C C . ARG A 1 187 ? -13.735 6.660 11.698 1.00 94.00 187 ARG A C 1
ATOM 1460 O O . ARG A 1 187 ? -14.225 7.118 12.727 1.00 94.00 187 ARG A O 1
ATOM 1467 N N . ASN A 1 188 ? -14.333 6.757 10.511 1.00 93.25 188 ASN A N 1
ATOM 1468 C CA . ASN A 1 188 ? -15.633 7.403 10.333 1.00 93.25 188 ASN A CA 1
ATOM 1469 C C . ASN A 1 188 ? -16.745 6.636 11.056 1.00 93.25 188 ASN A C 1
ATOM 1471 O O . ASN A 1 188 ? -17.612 7.254 11.675 1.00 93.25 188 ASN A O 1
ATOM 1475 N N . HIS A 1 189 ? -16.706 5.303 11.009 1.00 92.00 189 HIS A N 1
ATOM 1476 C CA . HIS A 1 189 ? -17.653 4.457 11.725 1.00 92.00 189 HIS A CA 1
ATOM 1477 C C . HIS A 1 189 ? -17.563 4.678 13.245 1.00 92.00 189 HIS A C 1
ATOM 1479 O O . HIS A 1 189 ? -18.571 5.010 13.867 1.00 92.00 189 HIS A O 1
ATOM 1485 N N . THR A 1 190 ? -16.359 4.631 13.830 1.00 93.12 190 THR A N 1
ATOM 1486 C CA . THR A 1 190 ? -16.130 4.918 15.256 1.00 93.12 190 THR A CA 1
ATOM 1487 C C . THR A 1 190 ? -16.614 6.318 15.637 1.00 93.12 190 THR A C 1
ATOM 1489 O O . THR A 1 190 ? -17.272 6.475 16.660 1.00 93.12 190 THR A O 1
ATOM 1492 N N . SER A 1 191 ? -16.344 7.344 14.821 1.00 92.38 191 SER A N 1
ATOM 1493 C CA . SER A 1 191 ? -16.798 8.716 15.095 1.00 92.38 191 SER A CA 1
ATOM 1494 C C . SER A 1 191 ? -18.321 8.859 15.082 1.00 92.38 191 SER A C 1
ATOM 1496 O O . SER A 1 191 ? -18.880 9.517 15.959 1.00 92.38 191 SER A O 1
ATOM 1498 N N . ARG A 1 192 ? -19.009 8.227 14.121 1.00 91.25 192 ARG A N 1
ATOM 1499 C CA . ARG A 1 192 ? -20.482 8.210 14.076 1.00 91.25 192 ARG A CA 1
ATOM 1500 C C . ARG A 1 192 ? -21.058 7.525 15.307 1.00 91.25 192 ARG A C 1
ATOM 1502 O O . ARG A 1 192 ? -22.008 8.021 15.908 1.00 91.25 192 ARG A O 1
ATOM 1509 N N . LEU A 1 193 ? -20.461 6.402 15.685 1.00 90.50 193 LEU A N 1
ATOM 1510 C CA . LEU A 1 193 ? -20.907 5.613 16.817 1.00 90.50 193 LEU A CA 1
ATOM 1511 C C . LEU A 1 193 ? -20.687 6.373 18.136 1.00 90.50 193 LEU A C 1
ATOM 1513 O O . LEU A 1 193 ? -21.602 6.458 18.956 1.00 90.50 193 LEU A O 1
ATOM 1517 N N . TRP A 1 194 ? -19.539 7.035 18.290 1.00 91.50 194 TRP A N 1
ATOM 1518 C CA . TRP A 1 194 ? -19.250 7.918 19.422 1.00 91.50 194 TRP A CA 1
ATOM 1519 C C . TRP A 1 194 ? -20.276 9.050 19.559 1.00 91.50 194 TRP A C 1
ATOM 1521 O O . TRP A 1 194 ? -20.798 9.283 20.649 1.00 91.50 194 TRP A O 1
ATOM 1531 N N . PHE A 1 195 ? -20.617 9.721 18.455 1.00 89.44 195 PHE A N 1
ATOM 1532 C CA . PHE A 1 195 ? -21.593 10.814 18.455 1.00 89.44 195 PHE A CA 1
ATOM 1533 C C . PHE A 1 195 ? -22.996 10.347 18.858 1.00 89.44 195 PHE A C 1
ATOM 1535 O O . PHE A 1 195 ? -23.650 10.981 19.689 1.00 89.44 195 PHE A O 1
ATOM 1542 N N . ASN A 1 196 ? -23.444 9.217 18.307 1.00 87.31 196 ASN A N 1
ATOM 1543 C CA . ASN A 1 196 ? -24.750 8.645 18.629 1.00 87.31 196 ASN A CA 1
ATOM 1544 C C . ASN A 1 196 ? -24.828 8.239 20.106 1.00 87.31 196 ASN A C 1
ATOM 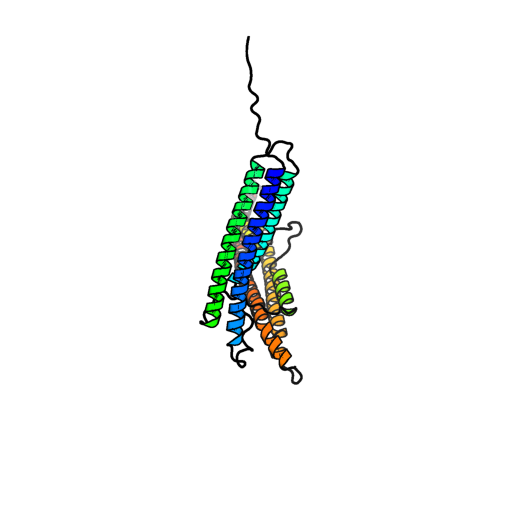1546 O O . ASN A 1 196 ? -25.786 8.583 20.799 1.00 87.31 196 ASN A O 1
ATOM 1550 N N . THR A 1 197 ? -23.785 7.571 20.598 1.00 89.00 197 THR A N 1
ATOM 1551 C CA . THR A 1 197 ? -23.736 7.057 21.972 1.00 89.00 197 THR A CA 1
ATOM 1552 C C . THR A 1 197 ? -23.587 8.172 23.001 1.00 89.00 197 THR A C 1
ATOM 1554 O O . THR A 1 197 ? -24.166 8.104 24.082 1.00 89.00 197 THR A O 1
ATOM 1557 N N . SER A 1 198 ? -22.880 9.249 22.647 1.00 86.31 198 SER A N 1
ATOM 1558 C CA . SER A 1 198 ? -22.746 10.424 23.511 1.00 86.31 198 SER A CA 1
ATOM 1559 C C . SER A 1 198 ? -24.066 11.158 23.722 1.00 86.31 198 SER A C 1
ATOM 1561 O O . SER A 1 198 ? -24.275 11.725 24.788 1.00 86.31 198 SER A O 1
ATOM 1563 N N . ARG A 1 199 ? -24.965 11.135 22.729 1.00 84.75 199 ARG A N 1
ATOM 1564 C CA . ARG A 1 199 ? -26.292 11.758 22.829 1.00 84.75 199 ARG A CA 1
ATOM 1565 C C . ARG A 1 199 ? -27.312 10.874 23.537 1.00 84.75 199 ARG A C 1
ATOM 1567 O O . ARG A 1 199 ? -28.134 11.392 24.284 1.00 84.75 199 ARG A O 1
ATOM 1574 N N . LYS A 1 200 ? -27.306 9.569 23.256 1.00 84.31 200 LYS A N 1
ATOM 1575 C CA . LYS A 1 200 ? -28.257 8.602 23.820 1.00 84.31 200 LYS A CA 1
ATOM 1576 C C . LYS A 1 200 ? -27.547 7.272 24.102 1.00 84.31 200 LYS A C 1
ATOM 1578 O O . LYS A 1 200 ? -27.456 6.438 23.195 1.00 84.31 200 LYS A O 1
ATOM 1583 N N . PRO A 1 201 ? -27.049 7.047 25.329 1.00 85.81 201 PRO A N 1
ATOM 1584 C CA . PRO A 1 201 ? -26.487 5.757 25.707 1.00 85.81 201 PRO A CA 1
ATOM 1585 C C . PRO A 1 201 ? -27.621 4.727 25.774 1.00 85.81 201 PRO A C 1
ATOM 1587 O O . PRO A 1 201 ? -28.526 4.817 26.597 1.00 85.81 201 PRO A O 1
ATOM 1590 N N . THR A 1 202 ? -27.603 3.765 24.856 1.00 87.50 202 THR A N 1
ATOM 1591 C CA . THR A 1 202 ? -28.600 2.690 24.774 1.00 87.50 202 THR A CA 1
ATOM 1592 C C . THR A 1 202 ? -27.895 1.342 24.807 1.00 87.50 202 THR A C 1
ATOM 1594 O O . THR A 1 202 ? -26.756 1.226 24.351 1.00 87.50 202 THR A O 1
ATOM 1597 N N . ARG A 1 203 ? -28.575 0.290 25.283 1.00 87.88 203 ARG A N 1
ATOM 1598 C CA . ARG A 1 203 ? -28.034 -1.082 25.233 1.00 87.88 203 ARG A CA 1
ATOM 1599 C C . ARG A 1 203 ? -27.679 -1.513 23.804 1.00 87.88 203 ARG A C 1
ATOM 1601 O O . ARG A 1 203 ? -26.667 -2.172 23.603 1.00 87.88 203 ARG A O 1
ATOM 1608 N N . GLY A 1 204 ? -28.442 -1.061 22.804 1.00 88.38 204 GLY A N 1
ATOM 1609 C CA . GLY A 1 204 ? -28.124 -1.291 21.390 1.00 88.38 204 GLY A CA 1
ATOM 1610 C C . GLY A 1 204 ? -26.808 -0.638 20.948 1.00 88.38 204 GLY A C 1
ATOM 1611 O O . GLY A 1 204 ? -26.032 -1.258 20.225 1.00 88.38 204 GLY A O 1
ATOM 1612 N N . ALA A 1 205 ? -26.507 0.575 21.427 1.00 88.31 205 ALA A N 1
ATOM 1613 C CA . ALA A 1 205 ? -25.221 1.219 21.164 1.00 88.31 205 ALA A CA 1
ATOM 1614 C C . ALA A 1 205 ? -24.053 0.440 21.791 1.00 88.31 205 ALA A C 1
ATOM 1616 O O . ALA A 1 205 ? -23.026 0.280 21.142 1.00 88.31 205 ALA A O 1
ATOM 1617 N N . PHE A 1 206 ? -24.222 -0.105 23.001 1.00 91.75 206 PHE A N 1
ATOM 1618 C CA . PHE A 1 206 ? -23.214 -0.959 23.641 1.00 91.75 206 PHE A CA 1
ATOM 1619 C C . PHE A 1 206 ? -22.890 -2.209 22.806 1.00 91.75 206 PHE A C 1
ATOM 1621 O O . PHE A 1 206 ? -21.719 -2.487 22.554 1.00 91.75 206 PHE A O 1
ATOM 1628 N N . VAL A 1 207 ? -23.915 -2.911 22.307 1.00 93.06 207 VAL A N 1
ATOM 1629 C CA . VAL A 1 207 ? -23.737 -4.077 21.421 1.00 93.06 207 VAL A CA 1
ATOM 1630 C C . VAL A 1 207 ? -23.013 -3.685 20.129 1.00 93.06 207 VAL A C 1
ATOM 1632 O O . VAL A 1 207 ? -22.093 -4.378 19.705 1.00 93.06 207 VAL A O 1
ATOM 1635 N N . ALA A 1 208 ? -23.362 -2.541 19.533 1.00 93.19 208 ALA A N 1
ATOM 1636 C CA . ALA A 1 208 ? -22.698 -2.053 18.325 1.00 93.19 208 ALA A CA 1
ATOM 1637 C C . ALA A 1 208 ? -21.219 -1.679 18.556 1.00 93.19 208 ALA A C 1
ATOM 1639 O O . ALA A 1 208 ? -20.385 -1.934 17.690 1.00 93.19 208 ALA A O 1
ATOM 1640 N N . ILE A 1 209 ? -20.868 -1.103 19.717 1.00 93.62 209 ILE A N 1
ATOM 1641 C CA . ILE A 1 209 ? -19.460 -0.842 20.080 1.00 93.62 209 ILE A CA 1
ATOM 1642 C C . ILE A 1 209 ? -18.692 -2.156 20.201 1.00 93.62 209 ILE A C 1
ATOM 1644 O O . ILE A 1 209 ? -17.549 -2.237 19.757 1.00 93.62 209 ILE A O 1
ATOM 1648 N N . HIS A 1 210 ? -19.307 -3.168 20.811 1.00 93.94 210 HIS A N 1
ATOM 1649 C CA . HIS A 1 210 ? -18.669 -4.463 20.990 1.00 93.94 210 HIS A CA 1
ATOM 1650 C C . HIS A 1 210 ? -18.405 -5.154 19.647 1.00 93.94 210 HIS A C 1
ATOM 1652 O O . HIS A 1 210 ? -17.275 -5.562 19.398 1.00 93.94 210 HIS A O 1
ATOM 1658 N N . ALA A 1 211 ? -19.387 -5.163 18.741 1.00 94.75 211 ALA A N 1
ATOM 1659 C CA . ALA A 1 211 ? 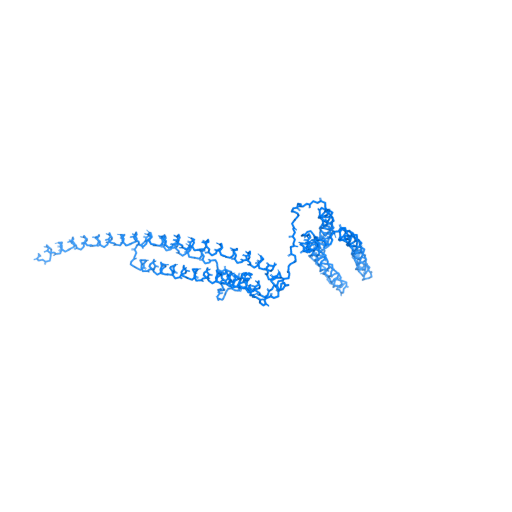-19.203 -5.674 17.382 1.00 94.75 211 ALA A CA 1
ATOM 1660 C C . ALA A 1 211 ? -18.067 -4.942 16.640 1.00 94.75 211 ALA A C 1
ATOM 1662 O O . ALA A 1 211 ? -17.211 -5.573 16.027 1.00 94.75 211 ALA A O 1
ATOM 1663 N N . LEU A 1 212 ? -17.992 -3.610 16.761 1.00 95.00 212 LEU A N 1
ATOM 1664 C CA . LEU A 1 212 ? -16.888 -2.822 16.200 1.00 95.00 212 LEU A CA 1
ATOM 1665 C C . LEU A 1 212 ? -15.523 -3.223 16.790 1.00 95.00 212 LEU A C 1
ATOM 1667 O O . LEU A 1 212 ? -14.517 -3.225 16.081 1.00 95.00 212 LEU A O 1
ATOM 1671 N N . GLU A 1 213 ? -15.454 -3.518 18.088 1.00 95.06 213 GLU A N 1
ATOM 1672 C CA . GLU A 1 213 ? -14.223 -3.982 18.731 1.00 95.06 213 GLU A CA 1
ATOM 1673 C C . GLU A 1 213 ? -13.763 -5.332 18.163 1.00 95.06 213 GLU A C 1
ATOM 1675 O O . GLU A 1 213 ? -12.582 -5.468 17.831 1.00 95.06 213 GLU A O 1
ATOM 1680 N N . GLU A 1 214 ? -14.685 -6.286 18.008 1.00 95.31 214 GLU A N 1
ATOM 1681 C CA . GLU A 1 214 ? -14.418 -7.604 17.420 1.00 95.31 214 GLU A CA 1
ATOM 1682 C C . GLU A 1 214 ? -13.973 -7.495 15.957 1.00 95.31 214 GLU A C 1
ATOM 1684 O O . GLU A 1 214 ? -12.980 -8.106 15.557 1.00 95.31 214 GLU A O 1
ATOM 1689 N N . GLU A 1 215 ? -14.643 -6.658 15.160 1.00 95.50 215 GLU A N 1
ATOM 1690 C CA . GLU A 1 215 ? -14.254 -6.388 13.773 1.00 95.50 215 GLU A CA 1
ATOM 1691 C C . GLU A 1 215 ? -12.832 -5.813 13.691 1.00 95.50 215 GLU A C 1
ATOM 1693 O O . GLU A 1 215 ? -12.010 -6.260 12.885 1.00 95.50 215 GLU A O 1
ATOM 1698 N N . LEU A 1 216 ? -12.500 -4.843 14.552 1.00 95.88 216 LEU A N 1
ATOM 1699 C CA . LEU A 1 216 ? -11.158 -4.258 14.608 1.00 95.88 216 LEU A CA 1
ATOM 1700 C C . LEU A 1 216 ? -10.101 -5.281 15.040 1.00 95.88 216 LEU A C 1
ATOM 1702 O O . LEU A 1 216 ? -8.979 -5.248 14.528 1.00 95.88 216 LEU A O 1
ATOM 1706 N N . GLU A 1 217 ? -10.434 -6.194 15.949 1.00 95.88 217 GLU A N 1
ATOM 1707 C CA . GLU A 1 217 ? -9.551 -7.286 16.355 1.00 95.88 217 GLU A CA 1
ATOM 1708 C C . GLU A 1 217 ? -9.298 -8.272 15.211 1.00 95.88 217 GLU A C 1
ATOM 1710 O O . GLU A 1 217 ? -8.138 -8.541 14.876 1.00 95.88 217 GLU A O 1
ATOM 1715 N N . ALA A 1 218 ? -10.359 -8.725 14.541 1.00 95.88 218 ALA A N 1
ATOM 1716 C CA . ALA A 1 218 ? -10.266 -9.602 13.379 1.00 95.88 218 ALA A CA 1
ATOM 1717 C C . ALA A 1 218 ? -9.399 -8.980 12.272 1.00 95.88 218 ALA A C 1
ATOM 1719 O O . ALA A 1 218 ? -8.518 -9.636 11.706 1.00 95.88 218 ALA A O 1
ATOM 1720 N N . LEU A 1 219 ? -9.563 -7.680 12.009 1.00 94.62 219 LEU A N 1
ATOM 1721 C CA . LEU A 1 219 ? -8.732 -6.966 11.041 1.00 94.62 219 LEU A CA 1
ATOM 1722 C C . LEU A 1 219 ? -7.254 -6.956 11.424 1.00 94.62 219 LEU A C 1
ATOM 1724 O O . LEU A 1 219 ? -6.399 -7.125 10.552 1.00 94.62 219 LEU A O 1
ATOM 1728 N N . ARG A 1 220 ? -6.923 -6.781 12.706 1.00 95.75 220 ARG A N 1
ATOM 1729 C CA . ARG A 1 220 ? -5.527 -6.827 13.166 1.00 95.75 220 ARG A CA 1
ATOM 1730 C C . ARG A 1 220 ? -4.912 -8.211 12.987 1.00 95.75 220 ARG A C 1
ATOM 1732 O O . ARG A 1 220 ? -3.763 -8.292 12.552 1.00 95.75 220 ARG A O 1
ATOM 1739 N N . VAL A 1 221 ? -5.673 -9.282 13.218 1.00 96.75 221 VAL A N 1
ATOM 1740 C CA . VAL A 1 221 ? -5.233 -10.658 12.925 1.00 96.75 221 VAL A CA 1
ATOM 1741 C C . VAL A 1 221 ? -4.912 -10.822 11.434 1.00 96.75 221 VAL A C 1
ATOM 1743 O O . VAL A 1 221 ? -3.856 -11.354 11.082 1.00 96.75 221 VAL A O 1
ATOM 1746 N N . VAL A 1 222 ? -5.751 -10.282 10.545 1.00 94.88 222 VAL A N 1
ATOM 1747 C CA . VAL A 1 222 ? -5.492 -10.286 9.093 1.00 94.88 222 VAL A CA 1
ATOM 1748 C C . VAL A 1 222 ? -4.248 -9.464 8.731 1.00 94.88 222 VAL A C 1
ATOM 1750 O O . VAL A 1 222 ? -3.442 -9.886 7.902 1.00 94.88 222 VAL A O 1
ATOM 1753 N N . VAL A 1 223 ? -4.028 -8.297 9.344 1.00 95.00 223 VAL A N 1
ATOM 1754 C CA . VAL A 1 223 ? -2.798 -7.520 9.096 1.00 95.00 223 VAL A CA 1
ATOM 1755 C C . VAL A 1 223 ? -1.559 -8.288 9.564 1.00 95.00 223 VAL A C 1
ATOM 1757 O O . VAL A 1 223 ? -0.544 -8.294 8.863 1.00 95.00 223 VAL A O 1
ATOM 1760 N N . ALA A 1 224 ? -1.632 -8.964 10.711 1.00 95.88 224 ALA A N 1
ATOM 1761 C CA . ALA A 1 224 ? -0.541 -9.777 11.232 1.00 95.88 224 ALA A CA 1
ATOM 1762 C C . ALA A 1 224 ? -0.209 -10.957 10.302 1.00 95.88 224 ALA A C 1
ATOM 1764 O O . ALA A 1 224 ? 0.969 -11.187 10.009 1.00 95.88 224 ALA A O 1
ATOM 1765 N N . SER A 1 225 ? -1.219 -11.652 9.767 1.00 96.56 225 SER A N 1
ATOM 1766 C CA . SER A 1 225 ? -1.009 -12.742 8.804 1.00 96.56 225 SER A CA 1
ATOM 1767 C C . SER A 1 225 ? -0.376 -12.239 7.501 1.00 96.56 225 SER A C 1
ATOM 1769 O O . SER A 1 225 ? 0.569 -12.846 6.995 1.00 96.56 225 SER A O 1
ATOM 1771 N N . GLN A 1 226 ? -0.789 -11.068 7.008 1.00 95.94 226 GLN A N 1
ATOM 1772 C CA . GLN A 1 226 ? -0.186 -10.421 5.837 1.00 95.94 226 GLN A CA 1
ATOM 1773 C C . GLN A 1 226 ? 1.278 -10.020 6.070 1.00 95.94 226 GLN A C 1
ATOM 1775 O O . GLN A 1 226 ? 2.122 -10.211 5.190 1.00 95.94 226 GLN A O 1
ATOM 1780 N N . GLN A 1 227 ? 1.612 -9.498 7.256 1.00 96.12 227 GLN A N 1
ATOM 1781 C CA . GLN A 1 227 ? 3.001 -9.214 7.627 1.00 96.12 227 GLN A CA 1
ATOM 1782 C C . GLN A 1 227 ? 3.837 -10.496 7.695 1.00 96.12 227 GLN A C 1
ATOM 1784 O O . GLN A 1 227 ? 4.978 -10.508 7.226 1.00 96.12 227 GLN A O 1
ATOM 1789 N N . HIS A 1 228 ? 3.283 -11.566 8.271 1.00 96.62 228 HIS A N 1
ATOM 1790 C CA . HIS A 1 228 ? 3.946 -12.864 8.343 1.00 96.62 228 HIS A CA 1
ATOM 1791 C C . HIS A 1 228 ? 4.227 -13.419 6.943 1.00 96.62 228 HIS A C 1
ATOM 1793 O O . HIS A 1 228 ? 5.370 -13.766 6.652 1.00 96.62 228 HIS A O 1
ATOM 1799 N N . LEU A 1 229 ? 3.232 -13.397 6.050 1.00 95.69 229 LEU A N 1
ATOM 1800 C CA . LEU A 1 229 ? 3.373 -13.821 4.657 1.00 95.69 229 LEU A CA 1
ATOM 1801 C C . LEU A 1 229 ? 4.517 -13.085 3.954 1.00 95.69 229 LEU A C 1
ATOM 1803 O O . LEU A 1 229 ? 5.366 -13.726 3.342 1.00 95.69 229 LEU A O 1
ATOM 1807 N N . LEU A 1 230 ? 4.606 -11.758 4.091 1.00 95.50 230 LEU A N 1
ATOM 1808 C CA . LEU A 1 230 ? 5.690 -10.987 3.473 1.00 95.50 230 LEU A CA 1
ATOM 1809 C C . LEU A 1 230 ? 7.068 -11.318 4.054 1.00 95.50 230 LEU A C 1
ATOM 1811 O O . LEU A 1 230 ? 8.047 -11.327 3.314 1.00 95.50 230 LEU A O 1
ATOM 1815 N N . ARG A 1 231 ? 7.170 -11.588 5.363 1.00 95.25 231 ARG A N 1
ATOM 1816 C CA . ARG A 1 231 ? 8.434 -12.028 5.982 1.00 95.25 231 ARG A CA 1
ATOM 1817 C C . ARG A 1 231 ? 8.846 -13.405 5.468 1.00 95.25 231 ARG A C 1
ATOM 1819 O O . ARG A 1 231 ? 10.014 -13.599 5.148 1.00 95.25 231 ARG A O 1
ATOM 1826 N N . SER A 1 232 ? 7.907 -14.341 5.367 1.00 94.56 232 SER A N 1
ATOM 1827 C CA . SER A 1 232 ? 8.162 -15.681 4.831 1.00 94.56 232 SER A CA 1
ATOM 1828 C C . SER A 1 232 ? 8.558 -15.622 3.356 1.00 94.56 232 SER A C 1
ATOM 1830 O O . SER A 1 232 ? 9.555 -16.225 2.968 1.00 94.56 232 SER A O 1
ATOM 1832 N N . TYR A 1 233 ? 7.870 -14.799 2.564 1.00 94.19 233 TYR A N 1
ATOM 1833 C CA . TYR A 1 233 ? 8.198 -14.558 1.160 1.00 94.19 233 TYR A CA 1
ATOM 1834 C C . TYR A 1 233 ? 9.595 -13.940 0.988 1.00 94.19 233 TYR A C 1
ATOM 1836 O O . TYR A 1 233 ? 10.398 -14.408 0.190 1.00 94.19 233 TYR A O 1
ATOM 1844 N N . GLN A 1 234 ? 9.947 -12.951 1.813 1.00 93.44 234 GLN A N 1
ATOM 1845 C CA . GLN A 1 234 ? 11.285 -12.353 1.828 1.00 93.44 234 GLN A CA 1
ATOM 1846 C C . GLN A 1 234 ? 12.389 -13.369 2.152 1.00 93.44 234 GLN A C 1
ATOM 1848 O O . GLN A 1 234 ? 13.468 -13.306 1.567 1.00 93.44 234 GLN A O 1
ATOM 1853 N N . ARG A 1 235 ? 12.138 -14.295 3.088 1.00 91.88 235 ARG A N 1
ATOM 1854 C CA . ARG A 1 235 ? 13.084 -15.372 3.424 1.00 91.88 235 ARG A CA 1
ATOM 1855 C C . ARG A 1 235 ? 13.228 -16.369 2.280 1.00 91.88 235 ARG A C 1
ATOM 1857 O O . ARG A 1 235 ? 14.353 -16.747 1.971 1.00 91.88 235 ARG A O 1
ATOM 1864 N N . LEU A 1 236 ? 12.122 -16.753 1.641 1.00 90.75 236 LEU A N 1
ATOM 1865 C CA . LEU A 1 236 ? 12.130 -17.647 0.480 1.00 90.75 236 LEU A CA 1
ATOM 1866 C C . LEU A 1 236 ? 12.988 -17.068 -0.652 1.00 90.75 236 LEU A C 1
ATOM 1868 O O . LEU A 1 236 ? 13.800 -17.768 -1.241 1.00 90.75 236 LEU A O 1
ATOM 1872 N N . LEU A 1 237 ? 12.849 -15.767 -0.899 1.00 88.44 237 LEU A N 1
ATOM 1873 C CA . LEU A 1 237 ? 13.559 -15.058 -1.959 1.00 88.44 237 LEU A CA 1
ATOM 1874 C C . LEU A 1 237 ? 15.005 -14.685 -1.618 1.00 88.44 237 LEU A C 1
ATOM 1876 O O . LEU A 1 237 ? 15.738 -14.241 -2.506 1.00 88.44 237 LEU A O 1
ATOM 1880 N N . SER A 1 238 ? 15.423 -14.841 -0.361 1.00 88.19 238 SER A N 1
ATOM 1881 C CA . SER A 1 238 ? 16.767 -14.480 0.085 1.00 88.19 238 SER A CA 1
ATOM 1882 C C . SER A 1 238 ? 17.830 -15.235 -0.722 1.00 88.19 238 SER A C 1
ATOM 1884 O O . SER A 1 238 ? 17.764 -16.462 -0.797 1.00 88.19 238 SER A O 1
ATOM 1886 N N . PRO A 1 239 ? 18.864 -14.560 -1.262 1.00 85.19 239 PRO A N 1
ATOM 1887 C CA . PRO A 1 239 ? 19.947 -15.217 -1.995 1.00 85.19 239 PRO A CA 1
ATOM 1888 C C . PRO A 1 239 ? 20.638 -16.308 -1.172 1.00 85.19 239 PRO A C 1
ATOM 1890 O O . PRO A 1 239 ? 21.095 -17.308 -1.717 1.00 85.19 239 PRO A O 1
ATOM 1893 N N . LEU A 1 240 ? 20.670 -16.143 0.155 1.00 81.25 240 LEU A N 1
ATOM 1894 C CA . LEU A 1 240 ? 21.248 -17.119 1.078 1.00 81.25 240 LEU A CA 1
ATOM 1895 C C . LEU A 1 240 ? 20.485 -18.450 1.082 1.00 81.25 240 LEU A C 1
ATOM 1897 O O . LEU A 1 240 ? 21.109 -19.488 1.269 1.00 81.25 240 LEU A O 1
ATOM 1901 N N . SER A 1 241 ? 19.175 -18.432 0.819 1.00 79.44 241 SER A N 1
ATOM 1902 C CA . SER A 1 241 ? 18.332 -19.634 0.753 1.00 79.44 241 SER A CA 1
ATOM 1903 C C . SER A 1 241 ? 18.649 -20.513 -0.461 1.00 79.44 241 SER A C 1
ATOM 1905 O O . SER A 1 241 ? 18.333 -21.696 -0.458 1.00 79.44 241 SER A O 1
ATOM 1907 N N . PHE A 1 242 ? 19.310 -19.955 -1.481 1.00 73.19 242 PHE A N 1
ATOM 1908 C CA . PHE A 1 242 ? 19.708 -20.663 -2.702 1.00 73.19 242 PHE A CA 1
ATOM 1909 C C . PHE A 1 242 ? 21.176 -21.099 -2.698 1.00 73.19 242 PHE A C 1
ATOM 1911 O O . PHE A 1 242 ? 21.657 -21.641 -3.694 1.00 73.19 242 PHE A O 1
ATOM 1918 N N . ARG A 1 243 ? 21.923 -20.851 -1.614 1.00 68.25 243 ARG A N 1
ATOM 1919 C CA . ARG A 1 243 ? 23.336 -21.227 -1.513 1.00 68.25 243 ARG A CA 1
ATOM 1920 C C . ARG A 1 243 ? 23.451 -22.728 -1.231 1.00 68.25 243 ARG A C 1
ATOM 1922 O O . ARG A 1 243 ? 23.500 -23.140 -0.079 1.00 68.25 243 ARG A O 1
ATOM 1929 N N . SER A 1 244 ? 23.526 -23.531 -2.288 1.00 70.19 244 SER A N 1
ATOM 1930 C CA . SER A 1 244 ? 23.865 -24.955 -2.229 1.00 70.19 244 SER A CA 1
ATOM 1931 C C . SER A 1 244 ? 25.233 -25.204 -2.866 1.00 70.19 244 SER A C 1
ATOM 1933 O O . SER A 1 244 ? 25.734 -24.388 -3.641 1.00 70.19 244 SER A O 1
ATOM 1935 N N . ARG A 1 245 ? 25.848 -26.349 -2.550 1.00 59.03 245 ARG A N 1
ATOM 1936 C CA . ARG A 1 245 ? 27.147 -26.772 -3.104 1.00 59.03 245 ARG A CA 1
ATOM 1937 C C . ARG A 1 245 ? 27.104 -26.965 -4.631 1.00 59.03 245 ARG A C 1
ATOM 1939 O O . ARG A 1 245 ? 28.153 -26.950 -5.262 1.00 59.03 245 ARG A O 1
ATOM 1946 N N . SER A 1 246 ? 25.907 -27.127 -5.198 1.00 62.88 246 SER A N 1
ATOM 1947 C CA . SER A 1 246 ? 25.627 -27.296 -6.630 1.00 62.88 246 SER A CA 1
ATOM 1948 C C . SER A 1 246 ? 25.122 -26.031 -7.336 1.00 62.88 246 SER A C 1
ATOM 1950 O O . SER A 1 246 ? 24.856 -26.079 -8.534 1.00 62.88 246 SER A O 1
ATOM 1952 N N . THR A 1 247 ? 24.950 -24.910 -6.628 1.00 70.38 247 THR A N 1
ATOM 1953 C CA . THR A 1 247 ? 24.382 -23.698 -7.231 1.00 70.38 247 THR A CA 1
ATOM 1954 C C . THR A 1 247 ? 25.399 -23.019 -8.141 1.00 70.38 247 THR A C 1
ATOM 1956 O O . THR A 1 247 ? 26.498 -22.670 -7.706 1.00 70.38 247 THR A O 1
ATOM 1959 N N . ASP A 1 248 ? 25.001 -22.776 -9.389 1.00 77.25 248 ASP A N 1
ATOM 1960 C CA . ASP A 1 248 ? 25.789 -22.006 -10.345 1.00 77.25 248 ASP A CA 1
ATOM 1961 C C . ASP A 1 248 ? 26.113 -20.604 -9.787 1.00 77.25 248 ASP A C 1
ATOM 1963 O O . ASP A 1 248 ? 25.256 -19.872 -9.274 1.00 77.25 248 ASP A O 1
ATOM 1967 N N . ARG A 1 249 ? 27.392 -20.227 -9.875 1.00 77.19 249 ARG A N 1
ATOM 1968 C CA . ARG A 1 249 ? 27.913 -18.941 -9.407 1.00 77.19 249 ARG A CA 1
ATOM 1969 C C . ARG A 1 249 ? 27.301 -17.772 -10.182 1.00 77.19 249 ARG A C 1
ATOM 1971 O O . ARG A 1 249 ? 27.165 -16.694 -9.599 1.00 77.19 249 ARG A O 1
ATOM 1978 N N . LEU A 1 250 ? 26.953 -17.969 -11.457 1.00 76.75 250 LEU A N 1
ATOM 1979 C CA . LEU A 1 250 ? 26.263 -16.970 -12.282 1.00 76.75 250 LEU A CA 1
ATOM 1980 C C . LEU A 1 250 ? 24.832 -16.760 -11.778 1.00 76.75 250 LEU A C 1
ATOM 1982 O O . LEU A 1 250 ? 24.487 -15.648 -11.380 1.00 76.75 250 LEU A O 1
ATOM 1986 N N . TYR A 1 251 ? 24.069 -17.845 -11.623 1.00 77.88 251 TYR A N 1
ATOM 1987 C CA . TYR A 1 251 ? 22.716 -17.806 -11.060 1.00 77.88 251 TYR A CA 1
ATOM 1988 C C . TYR A 1 251 ? 22.656 -17.108 -9.690 1.00 77.88 251 TYR A C 1
ATOM 1990 O O . TYR A 1 251 ? 21.797 -16.260 -9.446 1.00 77.88 251 TYR A O 1
ATOM 1998 N N . TYR A 1 252 ? 23.595 -17.409 -8.786 1.00 80.38 252 TYR A N 1
ATOM 1999 C CA . TYR A 1 252 ? 23.645 -16.760 -7.471 1.00 80.38 252 TYR A CA 1
ATOM 2000 C C . TYR A 1 252 ? 23.861 -15.240 -7.565 1.00 80.38 252 TYR A C 1
ATOM 2002 O O . TYR A 1 252 ? 23.266 -14.478 -6.794 1.00 80.38 252 TYR A O 1
ATOM 2010 N N . LYS A 1 253 ? 24.710 -14.782 -8.496 1.00 79.06 253 LYS A N 1
ATOM 2011 C CA . LYS A 1 253 ? 24.948 -13.350 -8.724 1.00 79.06 253 LYS A CA 1
ATOM 2012 C C . LYS A 1 253 ? 23.689 -12.661 -9.245 1.00 79.06 253 LYS A C 1
ATOM 2014 O O . LYS A 1 253 ? 23.321 -11.628 -8.686 1.00 79.06 253 LYS A O 1
ATOM 2019 N N . ASP A 1 254 ? 23.009 -13.257 -10.219 1.00 79.31 254 ASP A N 1
ATOM 2020 C CA . ASP A 1 254 ? 21.780 -12.708 -10.804 1.00 79.31 254 ASP A CA 1
ATOM 2021 C C . ASP A 1 254 ? 20.645 -12.655 -9.777 1.00 79.31 254 ASP A C 1
ATOM 2023 O O . ASP A 1 254 ? 19.990 -11.627 -9.597 1.00 79.31 254 ASP A O 1
ATOM 2027 N N . ARG A 1 255 ? 20.482 -13.722 -8.988 1.00 84.88 255 ARG A N 1
ATOM 2028 C CA . ARG A 1 255 ? 19.502 -13.775 -7.899 1.00 84.88 255 ARG A CA 1
ATOM 2029 C C . ARG A 1 255 ? 19.749 -12.695 -6.846 1.00 84.88 255 ARG A C 1
ATOM 2031 O O . ARG A 1 255 ? 18.808 -12.032 -6.409 1.00 84.88 255 ARG A O 1
ATOM 2038 N N . LYS A 1 256 ? 21.009 -12.484 -6.450 1.00 83.94 256 LYS A N 1
ATOM 2039 C CA . LYS A 1 256 ? 21.393 -11.403 -5.527 1.00 83.94 256 LYS A CA 1
ATOM 2040 C C . LYS A 1 256 ? 21.067 -10.028 -6.116 1.00 83.94 256 LYS A C 1
ATOM 2042 O O . LYS A 1 256 ? 20.531 -9.177 -5.414 1.00 83.94 256 LYS A O 1
ATOM 2047 N N . ALA A 1 257 ? 21.355 -9.846 -7.400 1.00 79.88 257 ALA A N 1
ATOM 2048 C CA . ALA A 1 257 ? 21.097 -8.630 -8.155 1.00 79.88 257 ALA A CA 1
ATOM 2049 C C . ALA A 1 257 ? 19.601 -8.263 -8.250 1.00 79.88 257 ALA A C 1
ATOM 2051 O O . ALA A 1 257 ? 19.280 -7.070 -8.197 1.00 79.88 257 ALA A O 1
ATOM 2052 N N . SER A 1 258 ? 18.712 -9.249 -8.391 1.00 82.50 258 SER A N 1
ATOM 2053 C CA . SER A 1 258 ? 17.254 -9.051 -8.465 1.00 82.50 258 SER A CA 1
ATOM 2054 C C . SER A 1 258 ? 16.607 -8.883 -7.087 1.00 82.50 258 SER A C 1
ATOM 2056 O O . SER A 1 258 ? 15.719 -8.043 -6.906 1.00 82.50 258 SER A O 1
ATOM 2058 N N . PHE A 1 259 ? 17.116 -9.601 -6.078 1.00 87.56 259 PHE A N 1
ATOM 2059 C CA . PHE A 1 259 ? 16.586 -9.552 -4.714 1.00 87.56 259 PHE A CA 1
ATOM 2060 C C . PHE A 1 259 ? 16.590 -8.146 -4.108 1.00 87.56 259 PHE A C 1
ATOM 2062 O O . PHE A 1 259 ? 15.702 -7.823 -3.326 1.00 87.56 259 PHE A O 1
ATOM 2069 N N . ASP A 1 260 ? 17.540 -7.280 -4.462 1.00 85.44 260 ASP A N 1
ATOM 2070 C CA . ASP A 1 260 ? 17.604 -5.922 -3.909 1.00 85.44 260 ASP A CA 1
ATOM 2071 C C . ASP A 1 260 ? 16.334 -5.104 -4.192 1.00 85.44 260 ASP A C 1
ATOM 2073 O O . ASP A 1 260 ? 15.842 -4.388 -3.312 1.00 85.44 260 ASP A O 1
ATOM 2077 N N . LEU A 1 261 ? 15.769 -5.219 -5.396 1.00 83.56 261 LEU A N 1
ATOM 2078 C CA . LEU A 1 261 ? 14.542 -4.511 -5.773 1.00 83.56 261 LEU A CA 1
ATOM 2079 C C . LEU A 1 261 ? 13.303 -5.139 -5.142 1.00 83.56 261 LEU A C 1
ATOM 2081 O O . LEU A 1 261 ? 12.442 -4.430 -4.617 1.00 83.56 261 LEU A O 1
ATOM 2085 N N . GLU A 1 262 ? 13.239 -6.465 -5.129 1.00 89.00 262 GLU A N 1
ATOM 2086 C CA . GLU A 1 262 ? 12.164 -7.217 -4.485 1.00 89.00 262 GLU A CA 1
ATOM 2087 C C . GLU A 1 262 ? 12.115 -6.931 -2.981 1.00 89.00 262 GLU A C 1
ATOM 2089 O O . GLU A 1 262 ? 11.065 -6.609 -2.431 1.00 89.00 262 GLU A O 1
ATOM 2094 N N . ASN A 1 263 ? 13.269 -6.939 -2.316 1.00 90.94 263 ASN A N 1
ATOM 2095 C CA . ASN A 1 263 ? 13.412 -6.632 -0.900 1.00 90.94 263 ASN A CA 1
ATOM 2096 C C . ASN A 1 263 ? 13.002 -5.183 -0.598 1.00 90.94 263 ASN A C 1
ATOM 2098 O O . ASN A 1 263 ? 12.334 -4.934 0.406 1.00 90.94 263 ASN A O 1
ATOM 2102 N N . LYS A 1 264 ? 13.328 -4.220 -1.472 1.00 90.12 264 LYS A N 1
ATOM 2103 C CA . LYS A 1 264 ? 12.822 -2.839 -1.358 1.00 90.12 264 LYS A CA 1
ATOM 2104 C C . LYS A 1 264 ? 11.293 -2.788 -1.463 1.00 90.12 264 LYS A C 1
ATOM 2106 O O . LYS A 1 264 ? 10.660 -2.141 -0.626 1.00 90.12 264 LYS A O 1
ATOM 2111 N N . CYS A 1 265 ? 10.703 -3.486 -2.437 1.00 90.06 265 CYS A N 1
ATOM 2112 C CA . CYS A 1 265 ? 9.249 -3.589 -2.607 1.00 90.06 265 CYS A CA 1
ATOM 2113 C C . CYS A 1 265 ? 8.579 -4.184 -1.355 1.00 90.06 265 CYS A C 1
ATOM 2115 O O . CYS A 1 265 ? 7.698 -3.561 -0.755 1.00 90.06 265 CYS A O 1
ATOM 2117 N N . ILE A 1 266 ? 9.080 -5.329 -0.885 1.00 94.31 266 ILE A N 1
ATOM 2118 C CA . ILE A 1 266 ? 8.564 -6.037 0.291 1.00 94.31 266 ILE A CA 1
ATOM 2119 C C . ILE A 1 266 ? 8.678 -5.172 1.550 1.00 94.31 266 ILE A C 1
ATOM 2121 O O . ILE A 1 266 ? 7.703 -5.027 2.288 1.00 94.31 266 ILE A O 1
ATOM 2125 N N . ARG A 1 267 ? 9.835 -4.541 1.795 1.00 94.56 267 ARG A N 1
ATOM 2126 C CA . ARG A 1 267 ? 10.039 -3.664 2.962 1.00 94.56 267 ARG A CA 1
ATOM 2127 C C . ARG A 1 267 ? 9.107 -2.461 2.942 1.00 94.56 267 ARG A C 1
ATOM 2129 O O . ARG A 1 267 ? 8.583 -2.081 3.989 1.00 94.56 267 ARG A O 1
ATOM 2136 N N . ARG A 1 268 ? 8.877 -1.860 1.769 1.00 94.38 268 ARG A N 1
ATOM 2137 C CA . ARG A 1 268 ? 7.911 -0.765 1.620 1.00 94.38 268 ARG A CA 1
ATOM 2138 C C . ARG A 1 268 ? 6.516 -1.224 2.036 1.00 94.38 268 ARG A C 1
ATOM 2140 O O . ARG A 1 268 ? 5.863 -0.525 2.805 1.00 94.38 268 ARG A O 1
ATOM 2147 N N . GLN A 1 269 ? 6.083 -2.400 1.589 1.00 95.19 269 GLN A N 1
ATOM 2148 C CA . GLN A 1 269 ? 4.774 -2.929 1.962 1.00 95.19 269 GLN A CA 1
ATOM 2149 C C . GLN A 1 269 ? 4.691 -3.306 3.450 1.00 95.19 269 GLN A C 1
ATOM 2151 O O . GLN A 1 269 ? 3.706 -2.975 4.105 1.00 95.19 269 GLN A O 1
ATOM 2156 N N . GLN A 1 270 ? 5.739 -3.903 4.025 1.00 95.81 270 GLN A N 1
ATOM 2157 C CA . GLN A 1 270 ? 5.810 -4.190 5.464 1.00 95.81 270 GLN A CA 1
ATOM 2158 C C . GLN A 1 270 ? 5.653 -2.921 6.317 1.00 95.81 270 GLN A C 1
ATOM 2160 O O . GLN A 1 270 ? 4.925 -2.946 7.308 1.00 95.81 270 GLN A O 1
ATOM 2165 N N . ARG A 1 271 ? 6.283 -1.802 5.924 1.00 96.12 271 ARG A N 1
ATOM 2166 C CA . ARG A 1 271 ? 6.121 -0.506 6.612 1.00 96.12 271 ARG A CA 1
ATOM 2167 C C . ARG A 1 271 ? 4.671 -0.025 6.576 1.00 96.12 271 ARG A C 1
ATOM 2169 O O . ARG A 1 271 ? 4.125 0.300 7.624 1.00 96.12 271 ARG A O 1
ATOM 2176 N N . ARG A 1 272 ? 4.022 -0.079 5.407 1.00 94.31 272 ARG A N 1
ATOM 2177 C CA . ARG A 1 272 ? 2.606 0.304 5.254 1.00 94.31 272 ARG A CA 1
ATOM 2178 C C . ARG A 1 272 ? 1.681 -0.562 6.109 1.00 94.31 272 ARG A C 1
ATOM 2180 O O . ARG A 1 272 ? 0.776 -0.046 6.758 1.00 94.31 272 ARG A O 1
ATOM 2187 N N . LEU A 1 273 ? 1.919 -1.874 6.160 1.00 94.88 273 LEU A N 1
ATOM 2188 C CA . LEU A 1 273 ? 1.156 -2.773 7.030 1.00 94.88 273 LEU A CA 1
ATOM 2189 C C . LEU A 1 273 ? 1.383 -2.474 8.517 1.00 94.88 273 LEU A C 1
ATOM 2191 O O . LEU A 1 273 ? 0.443 -2.587 9.298 1.00 94.88 273 LEU A O 1
ATOM 2195 N N . ALA A 1 274 ? 2.599 -2.099 8.920 1.00 95.56 274 ALA A N 1
ATOM 2196 C CA . ALA A 1 274 ? 2.898 -1.722 10.302 1.00 95.56 274 ALA A CA 1
ATOM 2197 C C . ALA A 1 274 ? 2.223 -0.399 10.700 1.00 95.56 274 ALA A C 1
ATOM 2199 O O . ALA A 1 274 ? 1.695 -0.283 11.802 1.00 95.56 274 ALA A O 1
ATOM 2200 N N . GLU A 1 275 ? 2.195 0.587 9.803 1.00 95.25 275 GLU A N 1
ATOM 2201 C CA . GLU A 1 275 ? 1.430 1.827 9.989 1.00 95.25 275 GLU A CA 1
ATOM 2202 C C . GLU A 1 275 ? -0.070 1.543 10.120 1.00 95.25 275 GLU A C 1
ATOM 2204 O O . GLU A 1 275 ? -0.727 2.076 11.016 1.00 95.25 275 GLU A O 1
ATOM 2209 N N . ARG A 1 276 ? -0.602 0.645 9.282 1.00 94.31 276 ARG A N 1
ATOM 2210 C CA . ARG A 1 276 ? -2.008 0.238 9.347 1.00 94.31 276 ARG A CA 1
ATOM 2211 C C . ARG A 1 276 ? -2.346 -0.490 10.649 1.00 94.31 276 ARG A C 1
ATOM 2213 O O . ARG A 1 276 ? -3.364 -0.167 11.250 1.00 94.31 276 ARG A O 1
ATOM 2220 N N . ASP A 1 277 ? -1.507 -1.417 11.115 1.00 95.81 277 ASP A N 1
ATOM 2221 C CA . ASP A 1 277 ? -1.712 -2.089 12.410 1.00 95.81 277 ASP A CA 1
ATOM 2222 C C . ASP A 1 277 ? -1.702 -1.087 13.574 1.00 95.81 277 ASP A C 1
ATOM 2224 O O . ASP A 1 277 ? -2.594 -1.117 14.418 1.00 95.81 277 ASP A O 1
ATOM 2228 N N . LYS A 1 278 ? -0.769 -0.121 13.575 1.00 96.38 278 LYS A N 1
ATOM 2229 C CA . LYS A 1 278 ? -0.758 0.964 14.572 1.00 96.38 278 LYS A CA 1
ATOM 2230 C C . LYS A 1 278 ? -2.059 1.768 14.554 1.00 96.38 278 LYS A C 1
ATOM 2232 O O . LYS A 1 278 ? -2.617 2.046 15.613 1.00 96.38 278 LYS A O 1
ATOM 2237 N N . ALA A 1 279 ? -2.555 2.132 13.371 1.00 95.56 279 ALA A N 1
ATOM 2238 C CA . ALA A 1 279 ? -3.803 2.879 13.239 1.00 95.56 279 ALA A CA 1
ATOM 2239 C C . ALA A 1 279 ? -5.018 2.077 13.742 1.00 95.56 279 ALA A C 1
ATOM 2241 O O . ALA A 1 279 ? -5.840 2.615 14.486 1.00 95.56 279 ALA A O 1
ATOM 2242 N N . LEU A 1 280 ? -5.100 0.787 13.401 1.00 95.75 280 LEU A N 1
ATOM 2243 C CA . LEU A 1 280 ? -6.151 -0.112 13.888 1.00 95.75 280 LEU A CA 1
ATOM 2244 C C . LEU A 1 280 ? -6.073 -0.306 15.407 1.00 95.75 280 LEU A C 1
ATOM 2246 O O . LEU A 1 280 ? -7.099 -0.251 16.076 1.00 95.75 280 LEU A O 1
ATOM 2250 N N . ALA A 1 281 ? -4.873 -0.441 15.977 1.00 95.94 281 ALA A N 1
ATOM 2251 C CA . ALA A 1 281 ? -4.684 -0.545 17.423 1.00 95.94 281 ALA A CA 1
ATOM 2252 C C . ALA A 1 281 ? -5.169 0.712 18.167 1.00 95.94 281 ALA A C 1
ATOM 2254 O O . ALA A 1 281 ? -5.759 0.609 19.243 1.00 95.94 281 ALA A O 1
ATOM 2255 N N . ILE A 1 282 ? -4.963 1.905 17.596 1.00 95.88 282 ILE A N 1
ATOM 2256 C CA . ILE A 1 282 ? -5.493 3.158 18.154 1.00 95.88 282 ILE A CA 1
ATOM 2257 C C . ILE A 1 282 ? -7.026 3.165 18.112 1.00 95.88 282 ILE A C 1
ATOM 2259 O O . ILE A 1 282 ? -7.654 3.538 19.102 1.00 95.88 282 ILE A O 1
ATOM 2263 N N . LEU A 1 283 ? -7.634 2.752 16.995 1.00 95.38 283 LEU A N 1
ATOM 2264 C CA . LEU A 1 283 ? -9.095 2.665 16.875 1.00 95.38 283 LEU A CA 1
ATOM 2265 C C . LEU A 1 283 ? -9.685 1.645 17.855 1.00 95.38 283 LEU A C 1
ATOM 2267 O O . LEU A 1 283 ? -10.670 1.953 18.518 1.00 95.38 283 LEU A O 1
ATOM 2271 N N . GLN A 1 284 ? -9.043 0.488 18.018 1.00 95.75 284 GLN A N 1
ATOM 2272 C CA . GLN A 1 284 ? -9.471 -0.550 18.956 1.00 95.75 284 GLN A CA 1
ATOM 2273 C C . GLN A 1 284 ? -9.440 -0.045 20.404 1.00 95.75 284 GLN A C 1
ATOM 2275 O O . GLN A 1 284 ? -10.398 -0.234 21.147 1.00 95.75 284 GLN A O 1
ATOM 2280 N N . ARG A 1 285 ? -8.375 0.667 20.805 1.00 95.19 285 ARG A N 1
ATOM 2281 C CA . ARG A 1 285 ? -8.310 1.299 22.136 1.00 95.19 285 ARG A CA 1
ATOM 2282 C C . ARG A 1 285 ? -9.435 2.310 22.340 1.00 95.19 285 ARG A C 1
ATOM 2284 O O . ARG A 1 285 ? -10.065 2.297 23.388 1.00 95.19 285 ARG A O 1
ATOM 2291 N N . LYS A 1 286 ? -9.724 3.142 21.334 1.00 94.12 286 LYS A N 1
ATOM 2292 C CA . LYS A 1 286 ? -10.836 4.104 21.395 1.00 94.12 286 LYS A CA 1
ATOM 2293 C C . LYS A 1 286 ? -12.194 3.415 21.519 1.00 94.12 286 LYS A C 1
ATOM 2295 O O . LYS A 1 286 ? -13.025 3.882 22.289 1.00 94.12 286 LYS A O 1
ATOM 2300 N N . ALA A 1 287 ? -12.413 2.321 20.790 1.00 94.06 287 ALA A N 1
ATOM 2301 C CA . ALA A 1 287 ? -13.637 1.531 20.892 1.00 94.06 287 ALA A CA 1
ATOM 2302 C C . ALA A 1 287 ? -13.804 0.932 22.299 1.00 94.06 287 ALA A C 1
ATOM 2304 O O . ALA A 1 287 ? -14.881 1.047 22.874 1.00 94.06 287 ALA A O 1
ATOM 2305 N N . ARG A 1 288 ? -12.726 0.403 22.896 1.00 94.25 288 ARG A N 1
ATOM 2306 C CA . ARG A 1 288 ? -12.720 -0.096 24.284 1.00 94.25 288 ARG A CA 1
ATOM 2307 C C . ARG A 1 288 ? -13.079 0.983 25.299 1.00 94.25 288 ARG A C 1
ATOM 2309 O O . ARG A 1 288 ? -13.984 0.783 26.097 1.00 94.25 288 ARG A O 1
ATOM 2316 N N . THR A 1 289 ? -12.435 2.147 25.227 1.00 93.88 289 THR A N 1
ATOM 2317 C CA . THR A 1 289 ? -12.762 3.269 26.120 1.00 93.88 289 THR A CA 1
ATOM 2318 C C . THR A 1 289 ? -14.221 3.696 25.962 1.00 93.88 289 THR A C 1
ATOM 2320 O O . THR A 1 289 ? -14.927 3.851 26.953 1.00 93.88 289 THR A O 1
ATOM 2323 N N . LEU A 1 290 ? -14.711 3.806 24.722 1.00 92.19 290 LEU A N 1
ATOM 2324 C CA . LEU A 1 290 ? -16.107 4.150 24.453 1.00 92.19 290 LEU A CA 1
ATOM 2325 C C . LEU A 1 290 ? -17.080 3.102 25.012 1.00 92.19 290 LEU A C 1
ATOM 2327 O O . LEU A 1 290 ? -18.131 3.462 25.538 1.00 92.19 290 LEU A O 1
ATOM 2331 N N . ARG A 1 291 ? -16.745 1.814 24.916 1.00 93.00 291 ARG A N 1
ATOM 2332 C CA . ARG A 1 291 ? -17.539 0.716 25.479 1.00 93.00 291 ARG A CA 1
ATOM 2333 C C . ARG A 1 291 ? -17.675 0.862 26.990 1.00 93.00 291 ARG A C 1
ATOM 2335 O O . ARG A 1 291 ? -18.790 0.798 27.504 1.00 93.00 291 ARG A O 1
ATOM 2342 N N . ASP A 1 292 ? -16.557 1.081 27.674 1.00 93.06 292 ASP A N 1
ATOM 2343 C CA . ASP A 1 292 ? -16.509 1.167 29.132 1.00 93.06 292 ASP A CA 1
ATOM 2344 C C . ASP A 1 292 ? -17.262 2.417 29.632 1.00 93.06 292 ASP A C 1
ATOM 2346 O O . ASP A 1 292 ? -18.098 2.315 30.531 1.00 93.06 292 ASP A O 1
ATOM 2350 N N . GLU A 1 293 ? -17.090 3.569 28.968 1.00 91.94 293 GLU A N 1
ATOM 2351 C CA . GLU A 1 293 ? -17.871 4.787 29.242 1.00 91.94 293 GLU A CA 1
ATOM 2352 C C . GLU A 1 293 ? -19.376 4.577 29.025 1.00 91.94 293 GLU A C 1
ATOM 2354 O O . GLU A 1 293 ? -20.209 5.048 29.802 1.00 91.94 293 GLU A O 1
ATOM 2359 N N . THR A 1 294 ? -19.749 3.871 27.956 1.00 91.56 294 THR A N 1
ATOM 2360 C CA . THR A 1 294 ? -21.156 3.612 27.628 1.00 91.56 294 THR A CA 1
ATOM 2361 C C . THR A 1 294 ? -21.795 2.682 28.648 1.00 91.56 294 THR A C 1
ATOM 2363 O O . THR A 1 294 ? -22.926 2.930 29.063 1.00 91.56 294 THR A O 1
ATOM 2366 N N . LYS A 1 295 ? -21.067 1.651 29.089 1.00 92.56 295 LYS A N 1
ATOM 2367 C CA . LYS A 1 295 ? -21.507 0.745 30.153 1.00 92.56 295 LYS A CA 1
ATOM 2368 C C . LYS A 1 295 ? -21.807 1.519 31.435 1.00 92.56 295 LYS A C 1
ATOM 2370 O O . LYS A 1 295 ? -22.920 1.426 31.941 1.00 92.56 295 LYS A O 1
ATOM 2375 N N . GLN A 1 296 ? -20.869 2.352 31.885 1.00 91.56 296 GLN A N 1
ATOM 2376 C CA . GLN A 1 296 ? -21.046 3.158 33.092 1.00 91.56 296 GLN A CA 1
ATOM 2377 C C . GLN A 1 296 ? -22.255 4.103 32.983 1.00 91.56 296 GLN A C 1
ATOM 2379 O O . GLN A 1 296 ? -23.034 4.237 33.922 1.00 91.56 296 GLN A O 1
ATOM 2384 N N . ARG A 1 297 ? -22.461 4.743 31.824 1.00 88.81 297 ARG A N 1
ATOM 2385 C CA . ARG A 1 297 ? -23.624 5.622 31.608 1.00 88.81 297 ARG A CA 1
ATOM 2386 C C . ARG A 1 297 ? -24.952 4.869 31.645 1.00 88.81 297 ARG A C 1
ATOM 2388 O O . ARG A 1 297 ? -25.928 5.412 32.154 1.00 88.81 297 ARG A O 1
ATOM 2395 N N . ILE A 1 298 ? -24.997 3.651 31.107 1.00 89.12 298 ILE A N 1
ATOM 2396 C CA . ILE A 1 298 ? -26.192 2.799 31.175 1.00 89.12 298 ILE A CA 1
ATOM 2397 C C . ILE A 1 298 ? -26.470 2.399 32.627 1.00 89.12 298 ILE A C 1
ATOM 2399 O O . ILE A 1 298 ? -27.610 2.507 33.062 1.00 89.12 298 ILE A O 1
ATOM 2403 N N . GLU A 1 299 ? -25.445 2.014 33.390 1.00 89.81 299 GLU A N 1
ATOM 2404 C CA . GLU A 1 299 ? -25.586 1.655 34.809 1.00 89.81 299 GLU A CA 1
ATOM 2405 C C . GLU A 1 299 ? -26.130 2.822 35.649 1.00 89.81 299 GLU A C 1
ATOM 2407 O O . GLU A 1 299 ? -27.045 2.628 36.445 1.00 89.81 299 GLU A O 1
ATOM 2412 N N . ILE A 1 300 ? -25.651 4.050 35.415 1.00 88.25 300 ILE A N 1
ATOM 2413 C CA . ILE A 1 300 ? -26.158 5.259 36.091 1.00 88.25 300 ILE A CA 1
ATOM 2414 C C . ILE A 1 300 ? -27.631 5.526 35.739 1.00 88.25 300 ILE A C 1
ATOM 2416 O O . ILE A 1 300 ? -28.423 5.902 36.606 1.00 88.25 300 ILE A O 1
ATOM 2420 N N . LEU A 1 301 ? -28.018 5.343 34.472 1.00 85.94 301 LEU A N 1
ATOM 2421 C CA . LEU A 1 301 ? -29.411 5.507 34.043 1.00 85.94 301 LEU A CA 1
ATOM 2422 C C . LEU A 1 301 ? -30.325 4.442 34.658 1.00 85.94 301 LEU A C 1
ATOM 2424 O O . LEU A 1 301 ? -31.417 4.772 35.122 1.00 85.94 301 LEU A O 1
ATOM 2428 N N . ASP A 1 302 ? -29.869 3.191 34.708 1.00 87.06 302 ASP A N 1
ATOM 2429 C CA . ASP A 1 302 ? -30.596 2.092 35.343 1.00 87.06 302 ASP A CA 1
ATOM 2430 C C . ASP A 1 302 ? -30.726 2.314 36.867 1.00 87.06 302 ASP A C 1
ATOM 2432 O O . ASP A 1 302 ? -31.791 2.054 37.432 1.00 87.06 302 ASP A O 1
ATOM 2436 N N . GLU A 1 303 ? -29.721 2.895 37.537 1.00 89.38 303 GLU A N 1
ATOM 2437 C CA . GLU A 1 303 ? -29.834 3.313 38.945 1.00 89.38 303 GLU A CA 1
ATOM 2438 C C . GLU A 1 303 ? -30.885 4.423 39.132 1.00 89.38 303 GLU A C 1
ATOM 2440 O O . GLU A 1 303 ? -31.684 4.383 40.075 1.00 89.38 303 GLU A O 1
ATOM 2445 N N . GLY A 1 304 ? -30.928 5.399 38.218 1.00 84.88 304 GLY A N 1
ATOM 2446 C CA . GLY A 1 304 ? -31.948 6.450 38.198 1.00 84.88 304 GLY A CA 1
ATOM 2447 C C . GLY A 1 304 ? -33.367 5.884 38.083 1.00 84.88 304 GLY A C 1
ATOM 2448 O O . GLY A 1 304 ? -34.245 6.250 38.870 1.00 84.88 304 GLY A O 1
ATOM 2449 N N . HIS A 1 305 ? -33.581 4.930 37.172 1.00 86.38 305 HIS A N 1
ATOM 2450 C CA . HIS A 1 305 ? -34.844 4.192 37.081 1.00 86.38 305 HIS A CA 1
ATOM 2451 C C . HIS A 1 305 ? -35.146 3.422 38.372 1.00 86.38 305 HIS A C 1
ATOM 2453 O O . HIS A 1 305 ? -36.277 3.454 38.851 1.00 86.38 305 HIS A O 1
ATOM 2459 N N . GLY A 1 306 ? -34.138 2.801 38.990 1.00 87.31 306 GLY A N 1
ATOM 2460 C CA . GLY A 1 306 ? -34.277 2.137 40.286 1.00 87.31 306 GLY A CA 1
ATOM 2461 C C . GLY A 1 306 ? -34.783 3.072 41.392 1.00 87.31 306 GLY A C 1
ATOM 2462 O O . GLY A 1 306 ? -35.659 2.685 42.167 1.00 87.31 306 GLY A O 1
ATOM 2463 N N . LYS A 1 307 ? -34.300 4.321 41.447 1.00 90.94 307 LYS A N 1
ATOM 2464 C CA . LYS A 1 307 ? -34.800 5.341 42.392 1.00 90.94 307 LYS A CA 1
ATOM 2465 C C . LYS A 1 307 ? -36.253 5.716 42.103 1.00 90.94 307 LYS A C 1
ATOM 2467 O O . LYS A 1 307 ? -37.051 5.773 43.035 1.00 90.94 307 LYS A O 1
ATOM 2472 N N . ALA A 1 308 ? -36.609 5.912 40.835 1.00 91.44 308 ALA A N 1
ATOM 2473 C CA . ALA A 1 308 ? -37.981 6.228 40.437 1.00 91.44 308 ALA A CA 1
ATOM 2474 C C . ALA A 1 308 ? -38.962 5.098 40.789 1.00 91.44 308 ALA A C 1
ATOM 2476 O O . ALA A 1 308 ? -40.026 5.368 41.339 1.00 91.44 308 ALA A O 1
ATOM 2477 N N . ILE A 1 309 ? -38.577 3.838 40.553 1.00 92.62 309 ILE A N 1
ATOM 2478 C CA . ILE A 1 309 ? -39.370 2.663 40.941 1.00 92.62 309 ILE A CA 1
ATOM 2479 C C . ILE A 1 309 ? -39.577 2.645 42.455 1.00 92.62 309 ILE A C 1
ATOM 2481 O O . ILE A 1 309 ? -40.708 2.477 42.895 1.00 92.62 309 ILE A O 1
ATOM 2485 N N . ARG A 1 310 ? -38.524 2.878 43.255 1.00 92.19 310 ARG A N 1
ATOM 2486 C CA . ARG A 1 310 ? -38.644 2.938 44.723 1.00 92.19 310 ARG A CA 1
ATOM 2487 C C . ARG A 1 310 ? -39.623 4.023 45.175 1.00 92.19 310 ARG A C 1
ATOM 2489 O O . ARG A 1 310 ? -40.502 3.742 45.986 1.00 92.19 310 ARG A O 1
ATOM 2496 N N . VAL A 1 311 ? -39.508 5.236 44.631 1.00 94.31 311 VAL A N 1
ATOM 2497 C CA . VAL A 1 311 ? -40.435 6.341 44.934 1.00 94.31 311 VAL A CA 1
ATOM 2498 C C . VAL A 1 311 ? -41.865 5.969 44.548 1.00 94.31 311 VAL A C 1
ATOM 2500 O O . VAL A 1 311 ? -42.767 6.115 45.368 1.00 94.31 311 VAL A O 1
ATOM 2503 N N . PHE A 1 312 ? -42.069 5.422 43.347 1.00 94.12 312 PHE A N 1
ATOM 2504 C CA . PHE A 1 312 ? -43.380 4.968 42.890 1.00 94.12 312 PHE A CA 1
ATOM 2505 C C . PHE A 1 312 ? -43.961 3.905 43.825 1.00 94.12 312 PHE A C 1
ATOM 2507 O O . PHE A 1 312 ? -45.086 4.072 44.279 1.00 94.12 312 PHE A O 1
ATOM 2514 N N . THR A 1 313 ? -43.179 2.880 44.190 1.00 94.38 313 THR A N 1
ATOM 2515 C CA . THR A 1 313 ? -43.625 1.819 45.106 1.00 94.38 313 THR A CA 1
ATOM 2516 C C . THR A 1 313 ? -44.044 2.361 46.468 1.00 94.38 313 THR A C 1
ATOM 2518 O O . THR A 1 313 ? -45.070 1.932 46.989 1.00 94.38 313 THR A O 1
ATOM 2521 N N . ILE A 1 314 ? -43.300 3.328 47.019 1.00 94.25 314 ILE A N 1
ATOM 2522 C CA . ILE A 1 314 ? -43.637 3.981 48.290 1.00 94.25 314 ILE A CA 1
ATOM 2523 C C . ILE A 1 314 ? -44.976 4.712 48.163 1.00 94.25 314 ILE A C 1
ATOM 2525 O O . ILE A 1 314 ? -45.868 4.486 48.974 1.00 94.25 314 ILE A O 1
ATOM 2529 N N . VAL A 1 315 ? -45.141 5.536 47.123 1.00 95.38 315 VAL A N 1
ATOM 2530 C CA . VAL A 1 315 ? -46.395 6.258 46.860 1.00 95.38 315 VAL A CA 1
ATOM 2531 C C . VAL A 1 315 ? -47.557 5.269 46.723 1.00 95.38 315 VAL A C 1
ATOM 2533 O O . VAL A 1 315 ? -48.549 5.397 47.433 1.00 95.38 315 VAL A O 1
ATOM 2536 N N . THR A 1 316 ? -47.432 4.224 45.900 1.00 95.44 316 THR A N 1
ATOM 2537 C CA . THR A 1 316 ? -48.490 3.210 45.761 1.00 95.44 316 THR A CA 1
ATOM 2538 C C . THR A 1 316 ? -48.805 2.486 47.067 1.00 95.44 316 THR A C 1
ATOM 2540 O O . THR A 1 3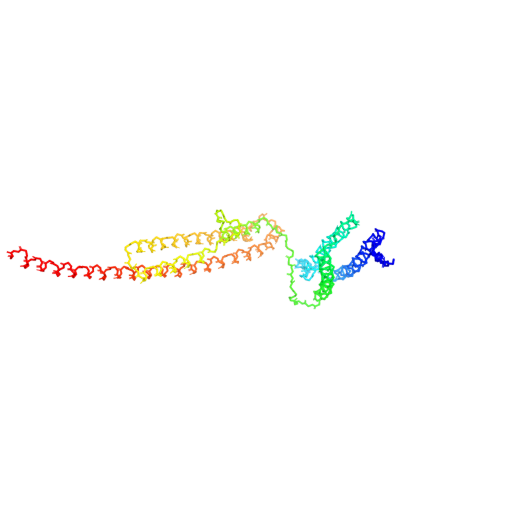16 ? -49.976 2.282 47.348 1.00 95.44 316 THR A O 1
ATOM 2543 N N . LEU A 1 317 ? -47.811 2.131 47.889 1.00 94.44 317 LEU A N 1
ATOM 2544 C CA . LEU A 1 317 ? -48.049 1.439 49.163 1.00 94.44 317 LEU A CA 1
ATOM 2545 C C . LEU A 1 317 ? -48.855 2.282 50.153 1.00 94.44 317 LEU A C 1
ATOM 2547 O O . LEU A 1 317 ? -49.639 1.720 50.910 1.00 94.44 317 LEU A O 1
ATOM 2551 N N . PHE A 1 318 ? -48.676 3.604 50.148 1.00 92.19 318 PHE A N 1
ATOM 2552 C CA . PHE A 1 318 ? -49.448 4.495 51.012 1.00 92.19 318 PHE A CA 1
ATOM 2553 C C . PHE A 1 318 ? -50.855 4.772 50.473 1.00 92.19 318 PHE A C 1
ATOM 2555 O O . PHE A 1 318 ? -51.781 4.848 51.269 1.00 92.19 318 PHE A O 1
ATOM 2562 N N . PHE A 1 319 ? -51.031 4.909 49.154 1.00 91.25 319 PHE A N 1
ATOM 2563 C CA . PHE A 1 319 ? -52.301 5.362 48.566 1.00 91.25 319 PHE A CA 1
ATOM 2564 C C . PHE A 1 319 ? -53.232 4.254 48.050 1.00 91.25 319 PHE A C 1
ATOM 2566 O O . PHE A 1 319 ? -54.394 4.543 47.817 1.00 91.25 319 PHE A O 1
ATOM 2573 N N . LEU A 1 320 ? -52.771 3.015 47.839 1.00 89.25 320 LEU A N 1
ATOM 2574 C CA . LEU A 1 320 ? -53.655 1.902 47.436 1.00 89.25 320 LEU A CA 1
ATOM 2575 C C . LEU A 1 320 ? -54.529 1.321 48.563 1.00 89.25 320 LEU A C 1
ATOM 2577 O O . LEU A 1 320 ? -55.622 0.858 48.246 1.00 89.25 320 LEU A O 1
ATOM 2581 N N . PRO A 1 321 ? -54.075 1.253 49.831 1.00 88.12 321 PRO A N 1
ATOM 2582 C CA . PRO A 1 321 ? -54.906 0.752 50.930 1.00 88.12 321 PR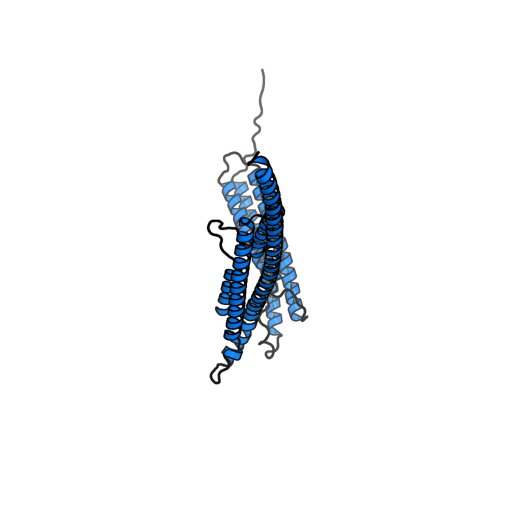O A CA 1
ATOM 2583 C C . PRO A 1 321 ? -55.892 1.784 51.502 1.00 88.12 321 PRO A C 1
ATOM 2585 O O . PRO A 1 321 ? -56.756 1.394 52.286 1.00 88.12 321 PRO A O 1
ATOM 2588 N N . LEU A 1 322 ? -55.712 3.073 51.177 1.00 65.19 322 LEU A N 1
ATOM 2589 C CA . LEU A 1 322 ? -56.578 4.198 51.566 1.00 65.19 322 LEU A CA 1
ATOM 2590 C C . LEU A 1 322 ? -57.713 4.385 50.555 1.00 65.19 322 LEU A C 1
ATOM 2592 O O . LEU A 1 322 ? -58.824 4.733 51.010 1.00 65.19 322 LEU A O 1
#

Sequence (322 aa):
MLCRANGMATPTTRPDDIQREIVSSAEVFCREVQAIIDQTEELHKLVSSVSASTDPINAYNCRPHLPSSLVNAFEGILGLFVLKAKELSWMNRFAAKSGSSYSRNAERRLSRLKEACESTSRRVREHLVRAREDIIMLGTTKRDSERIIIAPIGPEFLAACLISSLQNNVPVPGTERRKLDLVAHYRNHTSRLWFNTSRKPTRGAFVAIHALEEELEALRVVVASQQHLLRSYQRLLSPLSFRSRSTDRLYYKDRKASFDLENKCIRRQQRRLAERDKALAILQRKARTLRDETKQRIEILDEGHGKAIRVFTIVTLFFLPL

Radius of gyration: 35.83 Å; Cα contacts (8 Å, |Δi|>4): 181; chains: 1; bounding box: 95×81×108 Å

Foldseek 3Di:
DDDDDDDPPDPLPDLVNLVVVLVVLVVVVVVLVVVLVVLVVVVVVLLVVLVVPDDPVCVVPCQPWQFPLVVLLVVLVVVLVVLSVVLSVLSVVVSVPSPDDDDPVSVVVSVVSVVVNVVSSVSSVVSSVVSSVVSVCVSPDPDDRPTDRPDDADVLLVVLVVLLCCVQADDDPPDPPDGDPPLVVLVVVLVVLLVVCVVPLDPVSLVVLVVSLVVLVVVLVVLVVSLVVLVVSLVCLDLVVQDDPPDDPVVSVSSNVNSVSSVVSSVVSSVVSVVVSVSSVVSSVSSVVSSVVSVVVVVVVVVVVVVVVVVVVVVCVVPVVD

Solvent-accessible surface area (backbone atoms only — not comparable to full-atom values): 18194 Å² total; per-residue (Å²): 136,90,75,92,78,79,82,77,77,73,83,74,80,51,66,71,56,50,52,49,50,52,50,51,55,51,52,53,46,53,53,53,51,48,56,49,49,54,53,50,50,53,48,50,53,53,52,55,55,58,61,70,72,56,59,84,86,60,59,88,75,62,68,73,66,43,49,46,37,45,52,53,18,50,55,29,49,54,49,37,54,54,46,48,53,50,48,52,54,50,54,52,56,50,56,74,48,85,81,67,87,84,55,74,67,58,54,55,50,51,52,50,46,53,54,51,37,53,52,38,51,49,50,24,52,55,21,48,53,49,27,47,52,50,55,56,40,65,74,75,43,96,68,88,64,69,62,42,76,77,63,85,81,51,72,68,42,53,49,54,51,49,54,49,46,58,76,64,49,49,84,47,90,96,40,100,84,55,74,54,55,64,68,60,50,52,51,51,51,52,52,54,51,50,55,51,36,74,76,52,63,43,75,69,50,48,53,51,37,50,52,50,36,52,53,43,49,54,50,45,54,52,47,51,52,53,49,49,51,53,52,53,51,52,52,69,59,31,52,74,72,62,72,50,100,84,51,56,70,64,59,53,51,53,46,46,66,47,35,58,59,39,50,50,54,51,51,55,47,49,52,53,49,52,53,49,44,53,51,44,53,53,52,37,52,50,35,50,54,51,39,56,55,40,51,53,53,42,53,54,50,53,49,51,50,51,53,52,50,51,52,50,51,53,53,50,65,65,61,70,84,104

Organism: Colletotrichum graminicola (strain M1.001 / M2 / FGSC 10212) (NCBI:txid645133)

Mean predicted aligned error: 16.15 Å

pLDDT: mean 80.43, std 15.97, range [33.44, 96.75]

Secondary structure (DSSP, 8-state):
--------------HHHHHHHHHHHHHHHHHHHHHHHHHHHHHHHHHHHHHHTS-TTTTTT---EEEHHHHHHHHHHHHHHHHHHHHHHHHHHHHTTTTS---HHHHHHHHHHHHHHHHHHHHHHHHHHHHHHHHHHHHH------EEE-----HHHHHHHHHHHHHH--PPTT-TT----HHHHHHHHHHHHHHHHHH---HHHHHHHHHHHHHHHHHHHHHHHHHHHHHHHHHHT-GGGG--TT--HHHHHHHHHHHHHHHHHHHHHHHHHHHHHHHHHHHHHHHHHHHHHHHHHHHHHHHHHHHHHHHHHHHHHHHS--